Protein AF-A0A0R1M549-F1 (afdb_monomer)

pLDDT: mean 84.68, std 11.13, range [35.59, 97.19]

Sequence (194 aa):
MKLETIYPPLVEQMYAAMKNSGVTGIDKAHVYKKMVEEKIIDVNGTPTKKALDEGLVTNVTEISNMTLLEFKKIYPIFKKFPAKEFAKYDGRWYVSDKILDFLVDFDDRASFDERVEISAYFTQRNYENPQTIGELKGTIPAYRGIADSHFHETSDGVLVDIAAAKEQCKKVISGQLPGDIEAAKEILDKFKNY

Foldseek 3Di:
DDDDDDDAPVLVVVVVVCVVVVNDDDDSVNSRVVCCVVQCAPPVRHGHPVVCVVVVDPPLDDDFQDDPVVVCVSQVVCPPDDPVQWDDFRSDIAGHVVVVVVCVVCVVVDDPVNVNSVSSNVVVAVLVAAQDPRSCCRNAVLCVPPDPVQWDGDPRHIDGHPVSLLVSLVCCCVVVDPDDVVVSVVSNVVVVVD

Nearest PDB structures (foldseek):
  2a3v-assembly1_D  TM=1.425E-01  e=5.226E+00  Vibrio cholerae O1 biovar El Tor str. N16961

Radius of gyration: 19.38 Å; Cα contacts (8 Å, |Δi|>4): 198; chains: 1; bounding box: 49×34×49 Å

Structure (mmCIF, N/CA/C/O backbone):
data_AF-A0A0R1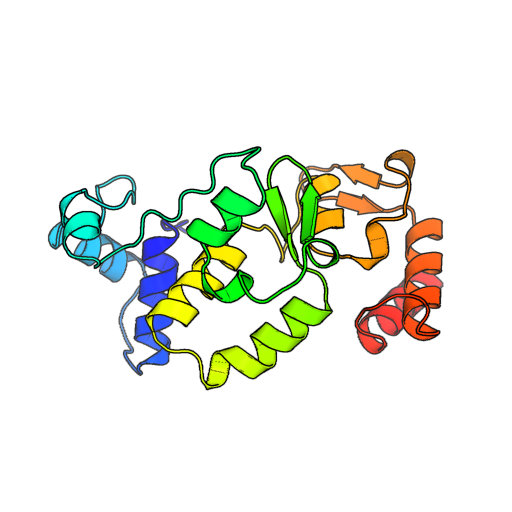M549-F1
#
_entry.id   AF-A0A0R1M549-F1
#
loop_
_atom_site.group_PDB
_atom_site.id
_atom_site.type_symbol
_atom_site.label_atom_id
_atom_site.label_alt_id
_atom_site.label_comp_id
_atom_site.label_asym_id
_atom_site.label_entity_id
_atom_site.label_seq_id
_atom_site.pdbx_PDB_ins_code
_atom_site.Cartn_x
_atom_site.Cartn_y
_atom_site.Cartn_z
_atom_site.occupancy
_atom_site.B_iso_or_equiv
_atom_site.auth_seq_id
_atom_site.auth_comp_id
_atom_site.auth_asym_id
_atom_site.auth_atom_id
_atom_site.pdbx_PDB_model_num
ATOM 1 N N . MET A 1 1 ? 20.425 -13.211 19.782 1.00 36.53 1 MET A N 1
ATOM 2 C CA . MET A 1 1 ? 19.259 -13.017 18.898 1.00 36.53 1 MET A CA 1
ATOM 3 C C . MET A 1 1 ? 18.118 -12.509 19.769 1.00 36.53 1 MET A C 1
ATOM 5 O O . MET A 1 1 ? 17.728 -13.227 20.681 1.00 36.53 1 MET A O 1
ATOM 9 N N . LYS A 1 2 ? 17.688 -11.249 19.622 1.00 35.59 2 LYS A N 1
ATOM 10 C CA . LYS A 1 2 ? 16.507 -10.745 20.343 1.00 35.59 2 LYS A CA 1
ATOM 11 C C . LYS A 1 2 ? 15.281 -11.239 19.578 1.00 35.59 2 LYS A C 1
ATOM 13 O O . LYS A 1 2 ? 15.164 -10.943 18.398 1.00 35.59 2 LYS A O 1
ATOM 18 N N . LEU A 1 3 ? 14.434 -12.028 20.232 1.00 40.97 3 LEU A N 1
ATOM 19 C CA . LEU A 1 3 ? 13.098 -12.334 19.731 1.00 40.97 3 LEU A CA 1
ATOM 20 C C . LEU A 1 3 ? 12.304 -11.030 19.760 1.00 40.97 3 LEU A C 1
ATOM 22 O O . LEU A 1 3 ? 12.059 -10.477 20.831 1.00 40.97 3 LEU A O 1
ATOM 26 N N . GLU A 1 4 ? 11.989 -10.507 18.585 1.00 53.44 4 GLU A N 1
ATOM 27 C CA . GLU A 1 4 ? 11.104 -9.362 18.450 1.00 53.44 4 GLU A CA 1
ATOM 28 C C . GLU A 1 4 ? 9.670 -9.881 18.592 1.00 53.44 4 GLU A C 1
ATOM 30 O O . GLU A 1 4 ? 9.211 -10.708 17.805 1.00 53.44 4 GLU A O 1
ATOM 35 N N . THR A 1 5 ? 8.990 -9.496 19.670 1.00 70.19 5 THR A N 1
ATOM 36 C CA . THR A 1 5 ? 7.599 -9.896 19.896 1.00 70.19 5 THR A CA 1
ATOM 37 C C . THR A 1 5 ? 6.717 -9.213 18.855 1.00 70.19 5 THR A C 1
ATOM 39 O O . THR A 1 5 ? 6.609 -7.988 18.858 1.00 70.19 5 THR A O 1
ATOM 42 N N . ILE A 1 6 ? 6.081 -10.000 17.986 1.00 75.38 6 ILE A N 1
ATOM 43 C CA . ILE A 1 6 ? 5.122 -9.504 16.994 1.00 75.38 6 ILE A CA 1
ATOM 44 C C . ILE A 1 6 ? 3.786 -9.263 17.700 1.00 75.38 6 ILE A C 1
ATOM 46 O O . ILE A 1 6 ? 3.200 -10.195 18.254 1.00 75.38 6 ILE A O 1
ATOM 50 N N . TYR A 1 7 ? 3.313 -8.016 17.696 1.00 77.25 7 TYR A N 1
ATOM 51 C CA . TYR A 1 7 ? 2.025 -7.646 18.279 1.00 77.25 7 TYR A CA 1
ATOM 52 C C . TYR A 1 7 ? 0.917 -7.593 17.217 1.00 77.25 7 TYR A C 1
ATOM 54 O O . TYR A 1 7 ? 1.200 -7.357 16.041 1.00 77.25 7 TYR A O 1
ATOM 62 N N . PRO A 1 8 ? -0.357 -7.781 17.611 1.00 74.62 8 PRO A N 1
ATOM 63 C CA . PRO A 1 8 ? -1.487 -7.615 16.703 1.00 74.62 8 PRO A CA 1
ATOM 64 C C . PRO A 1 8 ? -1.527 -6.212 16.069 1.00 74.62 8 PRO A C 1
ATOM 66 O O . PRO A 1 8 ? -1.212 -5.238 16.758 1.00 74.62 8 PRO A O 1
ATOM 69 N N . PRO A 1 9 ? -1.998 -6.059 14.815 1.00 74.75 9 PRO A N 1
ATOM 70 C CA . PRO A 1 9 ? -2.010 -4.769 14.117 1.00 74.75 9 PRO A CA 1
ATOM 71 C C . PRO A 1 9 ? -2.688 -3.633 14.893 1.00 74.75 9 PRO A C 1
ATOM 73 O O . PRO A 1 9 ? -2.202 -2.508 14.900 1.00 74.75 9 PRO A O 1
ATOM 76 N N . LEU A 1 10 ? -3.772 -3.927 15.614 1.00 72.75 10 LEU A N 1
ATOM 77 C CA . LEU A 1 10 ? -4.482 -2.933 16.425 1.00 72.75 10 LEU A CA 1
ATOM 78 C C . LEU A 1 10 ? -3.651 -2.417 17.607 1.00 72.75 10 LEU A C 1
ATOM 80 O O . LEU A 1 10 ? -3.787 -1.260 17.998 1.00 72.75 10 LEU A O 1
ATOM 84 N N . VAL A 1 11 ? -2.770 -3.255 18.159 1.00 83.00 11 VAL A N 1
ATOM 85 C CA . VAL A 1 11 ? -1.832 -2.853 19.216 1.00 83.00 11 VAL A CA 1
ATOM 86 C C . VAL A 1 11 ? -0.769 -1.929 18.644 1.00 83.00 11 VAL A C 1
ATOM 88 O O . VAL A 1 11 ? -0.461 -0.912 19.257 1.00 83.00 11 VAL A O 1
ATOM 91 N N . GLU A 1 12 ? -0.238 -2.256 17.465 1.00 80.00 12 GLU A N 1
ATOM 92 C CA . GLU A 1 12 ? 0.738 -1.417 16.764 1.00 80.00 12 GLU A CA 1
ATOM 93 C C . GLU A 1 12 ? 0.146 -0.043 16.420 1.00 80.00 12 GLU A C 1
ATOM 95 O O . GLU A 1 12 ? 0.758 0.989 16.702 1.00 80.00 12 GLU A O 1
ATOM 100 N N . GLN A 1 13 ? -1.086 -0.022 15.906 1.00 73.62 13 GLN A N 1
ATOM 101 C CA . GLN A 1 13 ? -1.818 1.206 15.589 1.00 73.62 13 GLN A CA 1
ATOM 102 C C . GLN A 1 13 ? -2.074 2.063 16.836 1.00 73.62 13 GLN A C 1
ATOM 104 O O . GLN A 1 13 ? -1.754 3.253 16.842 1.00 73.62 13 GLN A O 1
ATOM 109 N N . MET A 1 14 ? -2.598 1.467 17.912 1.00 80.19 14 MET A N 1
ATOM 110 C CA . MET A 1 14 ? -2.852 2.184 19.165 1.00 80.19 14 MET A CA 1
ATOM 111 C C . MET A 1 14 ? -1.549 2.714 19.776 1.00 80.19 14 MET A C 1
ATOM 113 O O . MET A 1 14 ? -1.479 3.866 20.202 1.00 80.19 14 MET A O 1
ATOM 117 N N . TYR A 1 15 ? -0.485 1.908 19.770 1.00 83.44 15 TYR A N 1
ATOM 118 C CA . TYR A 1 15 ? 0.823 2.313 20.275 1.00 83.44 15 TYR A CA 1
ATOM 119 C C . TYR A 1 15 ? 1.393 3.516 19.510 1.00 83.44 15 TYR A C 1
ATOM 121 O O . TYR A 1 15 ? 1.847 4.486 20.124 1.00 83.44 15 TYR A O 1
ATOM 129 N N . ALA A 1 16 ? 1.324 3.488 18.176 1.00 76.19 16 ALA A N 1
ATOM 130 C CA . ALA A 1 16 ? 1.741 4.604 17.334 1.00 76.19 16 ALA A CA 1
ATOM 131 C C . ALA A 1 16 ? 0.912 5.871 17.615 1.00 76.19 16 ALA A C 1
ATOM 133 O O . ALA A 1 16 ? 1.480 6.950 17.793 1.00 76.19 16 ALA A O 1
ATOM 134 N N . ALA A 1 17 ? -0.414 5.743 17.743 1.00 73.19 17 ALA A N 1
ATOM 135 C CA . ALA A 1 17 ? -1.307 6.860 18.053 1.00 73.19 17 ALA A CA 1
ATOM 136 C C . ALA A 1 17 ? -1.001 7.505 19.418 1.00 73.19 17 ALA A C 1
ATOM 138 O O . ALA A 1 17 ? -0.942 8.734 19.531 1.00 73.19 17 ALA A O 1
ATOM 139 N N . MET A 1 18 ? -0.743 6.692 20.449 1.00 81.38 18 MET A N 1
ATOM 140 C CA . MET A 1 18 ? -0.364 7.174 21.782 1.00 81.38 18 MET A CA 1
ATOM 141 C C . MET A 1 18 ? 0.962 7.940 21.743 1.00 81.38 18 MET A C 1
ATOM 143 O O . MET A 1 18 ? 1.054 9.043 22.287 1.00 81.38 18 MET A O 1
ATOM 147 N N . LYS A 1 19 ? 1.969 7.400 21.045 1.00 81.56 19 LYS A N 1
ATOM 148 C CA . LYS A 1 19 ? 3.273 8.055 20.885 1.00 81.56 19 LYS A CA 1
ATOM 149 C C . LYS A 1 19 ? 3.146 9.400 20.163 1.00 81.56 19 LYS A C 1
ATOM 151 O O . LYS A 1 19 ? 3.728 10.387 20.610 1.00 81.56 19 LYS A O 1
ATOM 156 N N . ASN A 1 20 ? 2.346 9.457 19.099 1.00 72.06 20 ASN A N 1
ATOM 157 C CA . ASN A 1 20 ? 2.095 10.688 18.342 1.00 72.06 20 ASN A CA 1
ATOM 158 C C . ASN A 1 20 ? 1.326 11.739 19.157 1.00 72.06 20 ASN A C 1
ATOM 160 O O . ASN A 1 20 ? 1.498 12.934 18.940 1.00 72.06 20 ASN A O 1
ATOM 164 N N . SER A 1 21 ? 0.536 11.303 20.141 1.00 71.25 21 SER A N 1
ATOM 165 C CA . SER A 1 21 ? -0.184 12.177 21.079 1.00 71.25 21 SER A CA 1
ATOM 166 C C . SER A 1 21 ? 0.684 12.656 22.255 1.00 71.25 21 SER A C 1
ATOM 168 O O . SER A 1 21 ? 0.175 13.279 23.185 1.00 71.25 21 SER A O 1
ATOM 170 N N . GLY A 1 22 ? 1.989 12.356 22.253 1.00 77.56 22 GLY A N 1
ATOM 171 C CA . GLY A 1 22 ? 2.929 12.766 23.301 1.00 77.56 22 GLY A CA 1
ATOM 172 C C . GLY A 1 22 ? 2.949 11.859 24.534 1.00 77.56 22 GLY A C 1
ATOM 173 O O . GLY A 1 22 ? 3.605 12.188 25.524 1.00 77.56 22 GLY A O 1
ATOM 174 N N . VAL A 1 23 ? 2.273 10.706 24.495 1.00 81.31 23 VAL A N 1
ATOM 175 C CA . VAL A 1 23 ? 2.345 9.718 25.575 1.00 81.31 23 VAL A CA 1
ATOM 176 C C . VAL A 1 23 ? 3.684 8.988 25.491 1.00 81.31 23 VAL A C 1
ATOM 178 O O . VAL A 1 23 ? 4.034 8.400 24.468 1.00 81.31 23 VAL A O 1
ATOM 181 N N . THR A 1 24 ? 4.448 9.020 26.581 1.00 84.38 24 THR A N 1
ATOM 182 C CA . THR A 1 24 ? 5.778 8.402 26.676 1.00 84.38 24 THR A CA 1
ATOM 183 C C . THR A 1 24 ? 5.835 7.403 27.831 1.00 84.38 24 THR A C 1
ATOM 185 O O . THR A 1 24 ? 4.987 7.416 28.720 1.00 84.38 24 THR A O 1
ATOM 188 N N . GLY A 1 25 ? 6.820 6.499 27.811 1.00 85.12 25 GLY A N 1
ATOM 189 C CA . GLY A 1 25 ? 7.035 5.525 28.892 1.00 85.12 25 GLY A CA 1
ATOM 190 C C . GLY A 1 25 ? 6.097 4.312 28.888 1.00 85.12 25 GLY A C 1
ATOM 191 O O . GLY A 1 25 ? 6.132 3.525 29.828 1.00 85.12 25 GLY A O 1
ATOM 192 N N . ILE A 1 26 ? 5.286 4.139 27.842 1.00 87.19 26 ILE A N 1
ATOM 193 C CA . ILE A 1 26 ? 4.443 2.956 27.630 1.00 87.19 26 ILE A CA 1
ATOM 194 C C . ILE A 1 26 ? 5.119 2.055 26.590 1.00 87.19 26 ILE A C 1
ATOM 196 O O . ILE A 1 26 ? 5.746 2.556 25.653 1.00 87.19 26 ILE A O 1
ATOM 200 N N . ASP A 1 27 ? 5.008 0.736 26.748 1.00 90.88 27 ASP A N 1
ATOM 201 C CA . ASP A 1 27 ? 5.457 -0.255 25.768 1.00 90.88 27 ASP A CA 1
ATOM 202 C C . ASP A 1 27 ? 4.273 -0.985 25.105 1.00 90.88 27 ASP A C 1
ATOM 204 O O . ASP A 1 27 ? 3.124 -0.916 25.549 1.00 90.88 27 ASP A O 1
ATOM 208 N N . LYS A 1 28 ? 4.548 -1.692 24.004 1.00 87.31 28 LYS A N 1
ATOM 209 C CA . LYS A 1 28 ? 3.524 -2.429 23.245 1.00 87.31 28 LYS A CA 1
ATOM 210 C C . LYS A 1 28 ? 2.861 -3.543 24.069 1.00 87.31 28 LYS A C 1
ATOM 212 O O . LYS A 1 28 ? 1.681 -3.824 23.872 1.00 87.31 28 LYS A O 1
ATOM 217 N N . ALA A 1 29 ? 3.585 -4.139 25.022 1.00 90.50 29 ALA A N 1
ATOM 218 C CA . ALA A 1 29 ? 3.048 -5.163 25.921 1.00 90.50 29 ALA A CA 1
ATOM 219 C C . ALA A 1 29 ? 1.946 -4.592 26.820 1.00 90.50 29 ALA A C 1
ATOM 221 O O . ALA A 1 29 ? 0.896 -5.213 27.005 1.00 90.50 29 ALA A O 1
ATOM 222 N N . HIS A 1 30 ? 2.172 -3.390 27.347 1.00 91.06 30 HIS A N 1
ATOM 223 C CA . HIS A 1 30 ? 1.207 -2.660 28.149 1.00 91.06 30 HIS A CA 1
ATOM 224 C C . HIS A 1 30 ? -0.030 -2.289 27.330 1.00 91.06 30 HIS A C 1
ATOM 226 O O . HIS A 1 30 ? -1.148 -2.511 27.795 1.00 91.06 30 HIS A O 1
ATOM 232 N N . VAL A 1 31 ? 0.155 -1.801 26.097 1.00 90.38 31 VAL A N 1
ATOM 233 C CA . VAL A 1 31 ? -0.962 -1.493 25.187 1.00 90.38 31 VAL A CA 1
ATOM 234 C C . VAL A 1 31 ? -1.793 -2.744 24.901 1.00 90.38 31 VAL A C 1
ATOM 236 O O . VAL A 1 31 ? -3.005 -2.721 25.101 1.00 90.38 31 VAL A O 1
ATOM 239 N N . TYR A 1 32 ? -1.159 -3.863 24.533 1.00 89.69 32 TYR A N 1
ATOM 240 C CA . TYR A 1 32 ? -1.853 -5.135 24.310 1.00 89.69 32 TYR A CA 1
ATOM 241 C C . TYR A 1 32 ? -2.671 -5.565 25.530 1.00 89.69 32 TYR A C 1
ATOM 243 O O . TYR A 1 32 ? -3.872 -5.815 25.419 1.00 89.69 32 TYR A O 1
ATOM 251 N N . LYS A 1 33 ? -2.040 -5.598 26.711 1.00 92.06 33 LYS A N 1
ATOM 252 C CA . LYS A 1 33 ? -2.703 -5.997 27.957 1.00 92.06 33 LYS A CA 1
ATOM 253 C C . LYS A 1 33 ? -3.923 -5.122 28.234 1.00 92.06 33 LYS A C 1
ATOM 255 O O . LYS A 1 33 ? -4.991 -5.646 28.539 1.00 92.06 33 LYS A O 1
ATOM 260 N N . LYS A 1 34 ? -3.781 -3.807 28.072 1.00 91.31 34 LYS A N 1
ATOM 261 C CA . LYS A 1 34 ? -4.855 -2.847 28.312 1.00 91.31 34 LYS A CA 1
ATOM 262 C C . LYS A 1 34 ? -6.018 -3.028 27.336 1.00 91.31 34 LYS A C 1
ATOM 264 O O . LYS A 1 34 ? -7.170 -3.039 27.758 1.00 91.31 34 LYS A O 1
ATOM 269 N N . MET A 1 35 ? -5.726 -3.251 26.055 1.00 90.44 35 MET A N 1
ATOM 270 C CA . MET A 1 35 ? -6.750 -3.501 25.037 1.00 90.44 35 MET A CA 1
ATOM 271 C C . MET A 1 35 ? -7.508 -4.815 25.280 1.00 90.44 35 MET A C 1
ATOM 273 O O . MET A 1 35 ? -8.713 -4.867 25.035 1.00 90.44 35 MET A O 1
ATOM 277 N N . VAL A 1 36 ? -6.845 -5.856 25.798 1.00 90.94 36 VAL A N 1
ATOM 278 C CA . VAL A 1 36 ? -7.510 -7.102 26.222 1.00 90.94 36 VAL A CA 1
ATOM 279 C C . VAL A 1 36 ? -8.378 -6.867 27.464 1.00 90.94 36 VAL A C 1
ATOM 281 O O . VAL A 1 36 ? -9.538 -7.279 27.496 1.00 90.94 36 VAL A O 1
ATOM 284 N N . GLU A 1 37 ? -7.852 -6.171 28.478 1.00 93.12 37 GLU A N 1
ATOM 285 C CA . GLU A 1 37 ? -8.576 -5.845 29.718 1.00 93.12 37 GLU A CA 1
ATOM 286 C C . GLU A 1 37 ? -9.847 -5.028 29.458 1.00 93.12 37 GLU A C 1
ATOM 288 O O . GLU A 1 37 ? -10.899 -5.294 30.042 1.00 93.12 37 GLU A O 1
ATOM 293 N N . GLU A 1 38 ? -9.772 -4.057 28.549 1.00 89.12 38 GLU A N 1
ATOM 294 C CA . GLU A 1 38 ? -10.900 -3.198 28.180 1.00 89.12 38 GLU A CA 1
ATOM 295 C C . GLU A 1 38 ? -11.864 -3.857 27.185 1.00 89.12 38 GLU A C 1
ATOM 297 O O . GLU A 1 38 ? -12.903 -3.281 26.843 1.00 89.12 38 GLU A O 1
ATOM 302 N N . LYS A 1 39 ? -11.573 -5.101 26.779 1.00 88.31 39 LYS A N 1
ATOM 303 C CA . LYS A 1 39 ? -12.320 -5.859 25.771 1.00 88.31 39 LYS A CA 1
ATOM 304 C C . LYS A 1 39 ? -12.376 -5.120 24.435 1.00 88.31 39 LYS A C 1
ATOM 306 O O . LYS A 1 39 ? -13.380 -5.204 23.735 1.00 88.31 39 LYS A O 1
ATOM 311 N N . ILE A 1 40 ? -11.320 -4.398 24.078 1.00 82.31 40 ILE A N 1
ATOM 312 C CA . ILE A 1 40 ? -11.153 -3.810 22.745 1.00 82.31 40 ILE A CA 1
ATOM 313 C C . ILE A 1 40 ? -10.766 -4.922 21.762 1.00 82.31 40 ILE A C 1
ATOM 315 O O . ILE A 1 40 ? -11.366 -5.054 20.697 1.00 82.31 40 ILE A O 1
ATOM 319 N N . ILE A 1 41 ? -9.835 -5.785 22.176 1.00 84.06 41 ILE A N 1
ATOM 320 C CA . ILE A 1 41 ? -9.429 -7.002 21.462 1.00 84.06 41 ILE A CA 1
ATOM 321 C C . ILE A 1 41 ? -9.575 -8.236 22.361 1.00 84.06 41 ILE A C 1
ATOM 323 O O . ILE A 1 41 ? -9.645 -8.121 23.585 1.00 84.06 41 ILE A O 1
ATOM 327 N N . ASP A 1 42 ? -9.640 -9.420 21.761 1.00 84.50 42 ASP A N 1
ATOM 328 C CA . ASP A 1 42 ? -9.524 -10.698 22.459 1.00 84.50 42 ASP A CA 1
ATOM 329 C C . ASP A 1 42 ? -8.052 -11.096 22.683 1.00 84.50 42 ASP A C 1
ATOM 331 O O . ASP A 1 42 ? -7.120 -10.404 22.269 1.00 84.50 42 ASP A O 1
ATOM 335 N N . VAL A 1 43 ? -7.830 -12.244 23.333 1.00 83.69 43 VAL A N 1
ATOM 336 C CA . VAL A 1 43 ? -6.482 -12.785 23.607 1.00 83.69 43 VAL A CA 1
ATOM 337 C C . VAL A 1 43 ? -5.694 -13.170 22.349 1.00 83.69 43 VAL A C 1
ATOM 339 O O . VAL A 1 43 ? -4.507 -13.465 22.444 1.00 83.69 43 VAL A O 1
ATOM 342 N N . ASN A 1 44 ? -6.340 -13.197 21.182 1.00 76.75 44 ASN A N 1
ATOM 343 C CA . ASN A 1 44 ? -5.698 -13.442 19.894 1.00 76.75 44 ASN A CA 1
ATOM 344 C C . ASN A 1 44 ? -5.407 -12.127 19.149 1.00 76.75 44 ASN A C 1
ATOM 346 O O . ASN A 1 44 ? -4.860 -12.154 18.050 1.00 76.75 44 ASN A O 1
ATOM 350 N N . GLY A 1 45 ? -5.777 -10.975 19.720 1.00 67.50 45 GLY A N 1
ATOM 351 C CA . GLY A 1 45 ? -5.619 -9.667 19.091 1.00 67.50 45 GLY A CA 1
ATOM 352 C C . GLY A 1 45 ? -6.729 -9.283 18.114 1.00 67.50 45 GLY A C 1
ATOM 353 O O . GLY A 1 45 ? -6.578 -8.303 17.386 1.00 67.50 45 GLY A O 1
ATOM 354 N N . THR A 1 46 ? -7.834 -10.029 18.093 1.00 77.56 46 THR A N 1
ATOM 355 C CA . THR A 1 46 ? -8.988 -9.771 17.222 1.00 77.56 46 THR A CA 1
ATOM 356 C C . THR A 1 46 ? -9.926 -8.767 17.892 1.00 77.56 46 THR A C 1
ATOM 358 O O . THR A 1 46 ? -10.192 -8.929 19.084 1.00 77.56 46 THR A O 1
ATOM 361 N N . PRO A 1 47 ? -10.470 -7.754 17.187 1.00 78.62 47 PRO A N 1
ATOM 362 C CA . PRO A 1 47 ? -11.451 -6.848 17.776 1.00 78.62 47 PRO A CA 1
ATOM 363 C C . PRO A 1 47 ? -12.640 -7.600 18.376 1.00 78.62 47 PRO A C 1
ATOM 365 O O . PRO A 1 47 ? -13.186 -8.518 17.759 1.00 78.62 47 PRO A O 1
ATOM 368 N N . THR A 1 48 ? -13.081 -7.200 19.568 1.00 82.56 48 THR A N 1
ATOM 369 C CA . THR A 1 48 ? -14.296 -7.786 20.142 1.00 82.56 48 THR A CA 1
ATOM 370 C C . THR A 1 48 ? -15.539 -7.183 19.501 1.00 82.56 48 THR A C 1
ATOM 372 O O . THR A 1 48 ? -15.541 -6.034 19.063 1.00 82.56 48 THR A O 1
ATOM 375 N N . LYS A 1 49 ? -16.654 -7.918 19.537 1.00 76.00 49 LYS A N 1
ATOM 376 C CA . LYS A 1 49 ? -17.952 -7.398 19.090 1.00 76.00 49 LYS A CA 1
ATOM 377 C C . LYS A 1 49 ? -18.331 -6.081 19.781 1.00 76.00 49 LYS A C 1
ATOM 379 O O . LYS A 1 49 ? -18.828 -5.182 19.124 1.00 76.00 49 LYS A O 1
ATOM 384 N N . LYS A 1 50 ? -18.042 -5.950 21.079 1.00 81.19 50 LYS A N 1
ATOM 385 C CA . LYS A 1 50 ? -18.277 -4.712 21.833 1.00 81.19 50 LYS A CA 1
ATOM 386 C C . LYS A 1 50 ? -17.502 -3.542 21.218 1.00 81.19 50 LYS A C 1
ATOM 388 O O . LYS A 1 50 ? -18.073 -2.485 21.003 1.00 81.19 50 LYS A O 1
ATOM 393 N N . ALA A 1 51 ? -16.223 -3.752 20.910 1.00 77.62 51 ALA A N 1
ATOM 394 C CA . ALA A 1 51 ? -15.371 -2.728 20.315 1.00 77.62 51 ALA A CA 1
ATOM 395 C C . ALA A 1 51 ? -15.852 -2.300 18.921 1.00 77.62 51 ALA A C 1
ATOM 397 O O . ALA A 1 51 ? -15.742 -1.129 18.573 1.00 77.62 51 ALA A O 1
ATOM 398 N N . LEU A 1 52 ? -16.415 -3.238 18.155 1.00 71.75 52 LEU A N 1
ATOM 399 C CA . LEU A 1 52 ? -17.039 -2.959 16.861 1.00 71.75 52 LEU A CA 1
ATOM 400 C C . LEU A 1 52 ? -18.354 -2.181 17.014 1.00 71.75 52 LEU A C 1
ATOM 402 O O . LEU A 1 52 ? -18.555 -1.181 16.332 1.00 71.75 52 LEU A O 1
ATOM 406 N N . ASP A 1 53 ? -19.227 -2.621 17.923 1.00 73.56 53 ASP A N 1
ATOM 407 C CA . ASP A 1 53 ? -20.543 -2.016 18.166 1.00 73.56 53 ASP A CA 1
ATOM 408 C C . ASP A 1 53 ? -20.418 -0.591 18.746 1.00 73.56 53 ASP A C 1
ATOM 410 O O . ASP A 1 53 ? -21.234 0.279 18.447 1.00 73.56 53 ASP A O 1
ATOM 414 N N . GLU A 1 54 ? -19.381 -0.337 19.549 1.00 73.12 54 GLU A N 1
ATOM 415 C CA . GLU A 1 54 ? -19.067 0.973 20.139 1.00 73.12 54 GLU A CA 1
ATOM 416 C C . GLU A 1 54 ? -18.188 1.854 19.228 1.00 73.12 54 GLU A C 1
ATOM 418 O O . GLU A 1 54 ? -17.865 2.981 19.599 1.00 73.12 54 GLU A O 1
ATOM 423 N N . GLY A 1 55 ? -17.784 1.360 18.049 1.00 62.97 55 GLY A N 1
ATOM 424 C CA . GLY A 1 55 ? -16.927 2.093 17.108 1.00 62.97 55 GLY A CA 1
ATOM 425 C C . GLY A 1 55 ? -15.491 2.327 17.596 1.00 62.97 55 GLY A C 1
ATOM 426 O O . GLY A 1 55 ? -14.771 3.135 17.018 1.00 62.97 55 GLY A O 1
ATOM 427 N N . LEU A 1 56 ? -15.060 1.622 18.648 1.00 62.50 56 LEU A N 1
ATOM 428 C CA . LEU A 1 56 ? -13.698 1.679 19.194 1.00 62.50 56 LEU A CA 1
ATOM 429 C C . LEU A 1 56 ? -12.672 1.045 18.249 1.00 62.50 56 LEU A C 1
ATOM 431 O O . LEU A 1 56 ? -11.492 1.389 18.286 1.00 62.50 56 LEU A O 1
ATOM 435 N N . VAL A 1 57 ? -13.121 0.091 17.431 1.00 62.28 57 VAL A N 1
ATOM 436 C CA . VAL A 1 57 ? -12.340 -0.555 16.376 1.00 62.28 57 VAL A CA 1
ATOM 437 C C . VAL A 1 57 ? -13.244 -0.761 15.168 1.00 62.28 57 VAL A C 1
ATOM 439 O O . VAL A 1 57 ? -14.393 -1.170 15.310 1.00 62.28 57 VAL A O 1
ATOM 442 N N . THR A 1 58 ? -12.737 -0.524 13.964 1.00 57.97 58 THR A N 1
ATOM 443 C CA . THR A 1 58 ? -13.454 -0.830 12.726 1.00 57.97 58 THR A CA 1
ATOM 444 C C . THR A 1 58 ? -13.007 -2.194 12.197 1.00 57.97 58 THR A C 1
ATOM 446 O O . THR A 1 58 ? -11.819 -2.445 11.997 1.00 57.97 58 THR A O 1
ATOM 449 N N . ASN A 1 59 ? -13.957 -3.108 11.954 1.00 54.00 59 ASN A N 1
ATOM 450 C CA . ASN A 1 59 ? -13.673 -4.379 11.280 1.00 54.00 59 ASN A CA 1
ATOM 451 C C . ASN A 1 59 ? -13.563 -4.116 9.776 1.00 54.00 59 ASN A C 1
ATOM 453 O O . ASN A 1 59 ? -14.441 -4.465 8.989 1.00 54.00 59 ASN A O 1
ATOM 457 N N . VAL A 1 60 ? -12.512 -3.419 9.362 1.00 54.94 60 VAL A N 1
ATOM 458 C CA . VAL A 1 60 ? -12.226 -3.200 7.946 1.00 54.94 60 VAL A CA 1
ATOM 459 C C . VAL A 1 60 ? -11.594 -4.485 7.411 1.00 54.94 60 VAL A C 1
ATOM 461 O O . VAL A 1 60 ? -10.421 -4.502 7.078 1.00 54.94 60 VAL A O 1
ATOM 464 N N . THR A 1 61 ? -12.311 -5.610 7.410 1.00 58.44 61 THR A N 1
ATOM 465 C CA . THR A 1 61 ? -11.779 -6.845 6.823 1.00 58.44 61 THR A CA 1
ATOM 466 C C . THR A 1 61 ? -12.071 -6.816 5.335 1.00 58.44 61 THR A C 1
ATOM 468 O O . THR A 1 61 ? -13.209 -7.038 4.912 1.00 58.44 61 THR A O 1
ATOM 471 N N . GLU A 1 62 ? -11.056 -6.527 4.523 1.00 70.31 62 GLU A N 1
ATOM 472 C CA . GLU A 1 62 ? -11.206 -6.714 3.092 1.00 70.31 62 GLU A CA 1
ATOM 473 C C . GLU A 1 62 ? -11.446 -8.196 2.778 1.00 70.31 62 GLU A C 1
ATOM 475 O O . GLU A 1 62 ? -10.633 -9.064 3.090 1.00 70.31 62 GLU A O 1
ATOM 480 N N . ILE A 1 63 ? -12.573 -8.498 2.137 1.00 72.25 63 ILE A N 1
ATOM 481 C CA . ILE A 1 63 ? -12.821 -9.820 1.565 1.00 72.25 63 ILE A CA 1
ATOM 482 C C . ILE A 1 63 ? -12.072 -9.903 0.234 1.00 72.25 63 ILE A C 1
ATOM 484 O O . ILE A 1 63 ? -12.274 -9.069 -0.657 1.00 72.25 63 ILE A O 1
ATOM 488 N N . SER A 1 64 ? -11.226 -10.926 0.082 1.00 76.50 64 SER A N 1
ATOM 489 C CA . SER A 1 64 ? -10.545 -11.182 -1.188 1.00 76.50 64 SER A CA 1
ATOM 490 C C . SER A 1 64 ? -11.560 -11.284 -2.325 1.00 76.50 64 SER A C 1
ATOM 492 O O . SER A 1 64 ? -12.645 -11.846 -2.186 1.00 76.50 64 SER A O 1
ATOM 494 N N . ASN A 1 65 ? -11.193 -10.727 -3.470 1.00 85.81 65 ASN A N 1
ATOM 495 C CA . ASN A 1 65 ? -11.997 -10.688 -4.676 1.00 85.81 65 ASN A CA 1
ATOM 496 C C . ASN A 1 65 ? -13.271 -9.828 -4.634 1.00 85.81 65 ASN A C 1
ATOM 498 O O . ASN A 1 65 ? -14.031 -9.882 -5.602 1.00 85.81 65 ASN A O 1
ATOM 502 N N . MET A 1 66 ? -13.437 -8.925 -3.666 1.00 89.56 66 MET A N 1
ATOM 503 C CA . MET A 1 66 ? -14.546 -7.962 -3.673 1.00 89.56 66 MET A CA 1
ATOM 504 C C . MET A 1 66 ? -14.615 -7.092 -4.944 1.00 89.56 66 MET A C 1
ATOM 506 O O . MET A 1 66 ? -13.616 -6.832 -5.633 1.00 89.56 66 MET A O 1
ATOM 510 N N . THR A 1 67 ? -15.805 -6.593 -5.249 1.00 94.81 67 THR A N 1
ATOM 511 C CA . THR A 1 67 ? -16.049 -5.600 -6.299 1.00 94.81 67 THR A CA 1
ATOM 512 C C . THR A 1 67 ? -15.500 -4.225 -5.908 1.00 94.81 67 THR A C 1
ATOM 514 O O . THR A 1 67 ? -15.329 -3.915 -4.729 1.00 94.81 67 THR A O 1
ATOM 517 N N . LEU A 1 68 ? -15.267 -3.349 -6.893 1.00 95.44 68 LEU A N 1
ATOM 518 C CA . LEU A 1 68 ? -14.844 -1.969 -6.614 1.00 95.44 68 LEU A CA 1
ATOM 519 C C . LEU A 1 68 ? -15.905 -1.193 -5.810 1.00 95.44 68 LEU A C 1
ATOM 521 O O . LEU A 1 68 ? -15.575 -0.290 -5.043 1.00 95.44 68 LEU A O 1
ATOM 525 N N . LEU A 1 69 ? -17.188 -1.539 -5.976 1.00 94.38 69 LEU A N 1
ATOM 526 C CA . LEU A 1 69 ? -18.277 -0.936 -5.211 1.00 94.38 69 LEU A CA 1
ATOM 527 C C . LEU A 1 69 ? -18.196 -1.316 -3.728 1.00 94.38 69 LEU A C 1
ATOM 529 O O . LEU A 1 69 ? -18.362 -0.449 -2.877 1.00 94.38 69 LEU A O 1
ATOM 533 N N . GLU A 1 70 ? -17.943 -2.587 -3.420 1.00 90.19 70 GLU A N 1
ATOM 534 C CA . GLU A 1 70 ? -17.744 -3.063 -2.044 1.00 90.19 70 GLU A CA 1
ATOM 535 C C . GLU A 1 70 ? -16.499 -2.439 -1.419 1.00 90.19 70 GLU A C 1
ATOM 537 O O . GLU A 1 70 ? -16.580 -1.902 -0.318 1.00 90.19 70 GLU A O 1
ATOM 542 N N . PHE A 1 71 ? -15.397 -2.375 -2.167 1.00 92.88 71 PHE A N 1
ATOM 543 C CA . PHE A 1 71 ? -14.181 -1.688 -1.737 1.00 92.88 71 PHE A CA 1
ATOM 544 C C . PHE A 1 71 ? -14.444 -0.230 -1.335 1.00 92.88 71 PHE A C 1
ATOM 546 O O . PHE A 1 71 ? -14.071 0.209 -0.252 1.00 92.88 71 PHE A O 1
ATOM 553 N N . LYS A 1 72 ? -15.182 0.521 -2.157 1.00 93.50 72 LYS A N 1
ATOM 554 C CA . LYS A 1 72 ? -15.542 1.920 -1.866 1.00 93.50 72 LYS A CA 1
ATOM 555 C C . LYS A 1 72 ? -16.589 2.090 -0.761 1.00 93.50 72 LYS A C 1
ATOM 557 O O . LYS A 1 72 ? -16.800 3.213 -0.301 1.00 93.50 72 LYS A O 1
ATOM 562 N N . LYS A 1 73 ? -17.294 1.027 -0.363 1.00 89.06 73 LYS A N 1
ATOM 563 C CA . LYS A 1 73 ? -18.145 1.043 0.840 1.00 89.06 73 LYS A CA 1
ATOM 564 C C . LYS A 1 73 ? -17.303 0.918 2.103 1.00 89.06 73 LYS A C 1
ATOM 566 O O . LYS A 1 73 ? -17.650 1.553 3.089 1.00 89.06 73 LYS A O 1
ATOM 571 N N . ILE A 1 74 ? -16.232 0.130 2.037 1.00 85.38 74 ILE A N 1
ATOM 572 C CA . ILE A 1 74 ? -15.268 -0.064 3.122 1.00 85.38 74 ILE A CA 1
ATOM 573 C C . ILE A 1 74 ? -14.398 1.189 3.305 1.00 85.38 74 ILE A C 1
ATOM 575 O O . ILE A 1 74 ? -14.172 1.604 4.433 1.00 85.38 74 ILE A O 1
ATOM 579 N N . TYR A 1 75 ? -13.996 1.827 2.201 1.00 90.44 75 TYR A N 1
ATOM 580 C CA . TYR A 1 75 ? -13.186 3.051 2.198 1.00 90.44 75 TYR A CA 1
ATOM 581 C C . TYR A 1 75 ? -13.898 4.212 1.478 1.00 90.44 75 TYR A C 1
ATOM 583 O O . TYR A 1 75 ? -13.600 4.513 0.308 1.00 90.44 75 TYR A O 1
ATOM 591 N N . PRO A 1 76 ? -14.891 4.852 2.123 1.00 91.50 76 PRO A N 1
ATOM 592 C CA . PRO A 1 76 ? -15.575 6.036 1.616 1.00 91.50 76 PRO A CA 1
ATOM 593 C C . PRO A 1 76 ? -14.675 7.126 1.021 1.00 91.50 76 PRO A C 1
ATOM 595 O O . PRO A 1 76 ? -15.078 7.727 0.016 1.00 91.50 76 PRO A O 1
ATOM 598 N N . ILE A 1 77 ? -13.464 7.339 1.550 1.00 92.56 77 ILE A N 1
ATOM 599 C CA . ILE A 1 77 ? -12.493 8.317 1.026 1.00 92.56 77 ILE A CA 1
ATOM 600 C C . ILE A 1 77 ? -12.206 8.132 -0.475 1.00 92.56 77 ILE A C 1
ATOM 602 O O . ILE A 1 77 ? -11.964 9.103 -1.206 1.00 92.56 77 ILE A O 1
ATOM 606 N N . PHE A 1 78 ? -12.319 6.899 -0.979 1.00 95.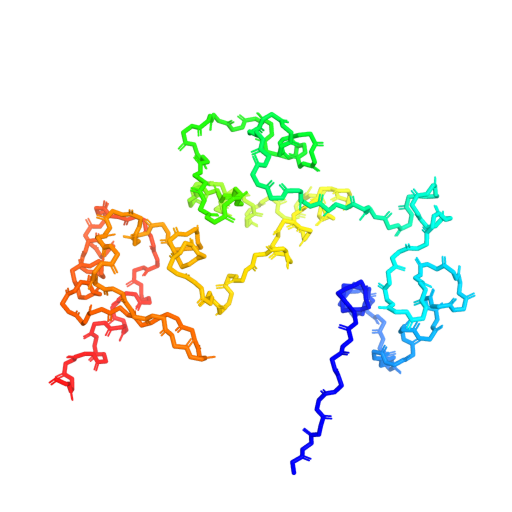50 78 PHE A N 1
ATOM 607 C CA . PHE A 1 78 ? -12.050 6.565 -2.374 1.00 95.50 78 PHE A CA 1
ATOM 608 C C . PHE A 1 78 ? -13.247 6.742 -3.322 1.00 95.50 78 PHE A C 1
ATOM 610 O O . PHE A 1 78 ? -13.089 6.625 -4.544 1.00 95.50 78 PHE A O 1
ATOM 617 N N . LYS A 1 79 ? -14.454 7.053 -2.820 1.00 95.81 79 LYS A N 1
ATOM 618 C CA . LYS A 1 79 ? -15.678 7.154 -3.647 1.00 95.81 79 LYS A CA 1
ATOM 619 C C . LYS A 1 79 ? -15.541 8.139 -4.804 1.00 95.81 79 LYS A C 1
ATOM 621 O O . LYS A 1 79 ? -15.978 7.824 -5.912 1.00 95.81 79 LYS A O 1
ATOM 626 N N . LYS A 1 80 ? -14.884 9.276 -4.556 1.00 94.19 80 LYS A N 1
ATOM 627 C CA . LYS A 1 80 ? -14.709 10.386 -5.507 1.00 94.19 80 LYS A CA 1
ATOM 628 C C . LYS A 1 80 ? -13.808 10.080 -6.707 1.00 94.19 80 LYS A C 1
ATOM 630 O O . LYS A 1 80 ? -13.858 10.811 -7.691 1.00 94.19 80 LYS A O 1
ATOM 635 N N . PHE A 1 81 ? -12.988 9.031 -6.651 1.00 97.00 81 PHE A N 1
ATOM 636 C CA . PHE A 1 81 ? -12.052 8.727 -7.735 1.00 97.00 81 PHE A CA 1
ATOM 637 C C . PHE A 1 81 ? -12.684 7.827 -8.804 1.00 97.00 81 PHE A C 1
ATOM 639 O O . PHE A 1 81 ? -13.451 6.920 -8.471 1.00 97.00 81 PHE A O 1
ATOM 646 N N . PRO A 1 82 ? -12.377 8.026 -10.096 1.00 97.19 82 PRO A N 1
ATOM 647 C CA . PRO A 1 82 ? -12.919 7.189 -11.161 1.00 97.19 82 PRO A CA 1
ATOM 648 C C . PRO A 1 82 ? -12.301 5.784 -11.155 1.00 97.19 82 PRO A C 1
ATOM 650 O O . PRO A 1 82 ? -11.189 5.586 -10.679 1.00 97.19 82 PRO A O 1
ATOM 653 N N . ALA A 1 83 ? -13.008 4.802 -11.725 1.00 97.06 83 ALA A N 1
ATOM 654 C CA . ALA A 1 83 ? -12.596 3.391 -11.711 1.00 97.06 83 ALA A CA 1
ATOM 655 C C . ALA A 1 83 ? -11.200 3.132 -12.310 1.00 97.06 83 ALA A C 1
ATOM 657 O O . ALA A 1 83 ? -10.519 2.215 -11.873 1.00 97.06 83 ALA A O 1
ATOM 658 N N . LYS A 1 84 ? -10.756 3.969 -13.257 1.00 94.75 84 LYS A N 1
ATOM 659 C CA . LYS A 1 84 ? -9.420 3.890 -13.873 1.00 94.75 84 LYS A CA 1
ATOM 660 C C . LYS A 1 84 ? -8.256 4.074 -12.890 1.00 94.75 84 LYS A C 1
ATOM 662 O O . LYS A 1 84 ? -7.145 3.682 -13.210 1.00 94.75 84 LYS A O 1
ATOM 667 N N . GLU A 1 85 ? -8.507 4.679 -11.728 1.00 95.69 85 GLU A N 1
ATOM 668 C CA . GLU A 1 85 ? -7.488 4.898 -10.693 1.00 95.69 85 GLU A CA 1
ATOM 669 C C . GLU A 1 85 ? -7.325 3.677 -9.770 1.00 95.69 85 GLU A C 1
ATOM 671 O O . GLU A 1 85 ? -6.587 3.738 -8.790 1.00 95.69 85 GLU A O 1
ATOM 676 N N . PHE A 1 86 ? -8.030 2.577 -10.052 1.00 95.62 86 PHE A N 1
ATOM 677 C CA . PHE A 1 86 ? -8.009 1.354 -9.260 1.00 95.62 86 PHE A CA 1
ATOM 678 C C . PHE A 1 86 ? -7.583 0.174 -10.127 1.00 95.62 86 PHE A C 1
ATOM 680 O O . PHE A 1 86 ? -8.079 -0.013 -11.237 1.00 95.62 86 PHE A O 1
ATOM 687 N N . ALA A 1 87 ? -6.698 -0.655 -9.590 1.00 94.38 87 ALA A N 1
ATOM 688 C CA . ALA A 1 87 ? -6.275 -1.906 -10.201 1.00 94.38 87 ALA A CA 1
ATOM 689 C C . ALA A 1 87 ? -6.406 -3.038 -9.183 1.00 94.38 87 ALA A C 1
ATOM 691 O O . ALA A 1 87 ? -6.257 -2.814 -7.982 1.00 94.38 87 ALA A O 1
ATOM 6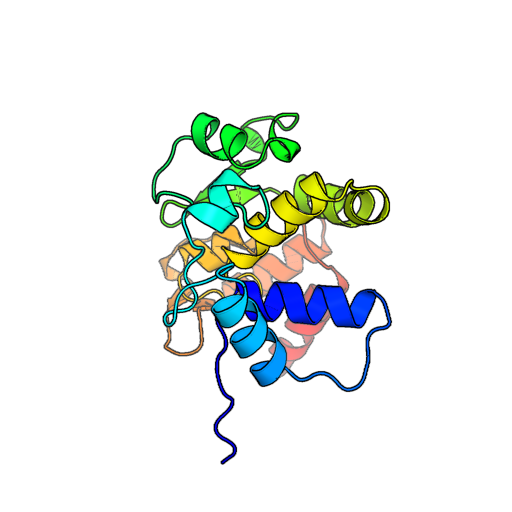92 N N . LYS A 1 88 ? -6.708 -4.249 -9.653 1.00 94.12 88 LYS A N 1
ATOM 693 C CA . LYS A 1 88 ? -6.888 -5.413 -8.785 1.00 94.12 88 LYS A CA 1
ATOM 694 C C . LYS A 1 88 ? -5.776 -6.420 -9.028 1.00 94.12 88 LYS A C 1
ATOM 696 O O . LYS A 1 88 ? -5.600 -6.856 -10.161 1.00 94.12 88 LYS A O 1
ATOM 701 N N . TYR A 1 89 ? -5.082 -6.793 -7.961 1.00 92.62 89 TYR A N 1
ATOM 702 C CA . TYR A 1 89 ? -4.020 -7.796 -7.962 1.00 92.62 89 TYR A CA 1
ATOM 703 C C . TYR A 1 89 ? -4.205 -8.704 -6.750 1.00 92.62 89 TYR A C 1
ATOM 705 O O . TYR A 1 89 ? -4.572 -8.224 -5.680 1.00 92.62 89 TYR A O 1
ATOM 713 N N . ASP A 1 90 ? -4.055 -10.014 -6.938 1.00 89.25 90 ASP A N 1
ATOM 714 C CA . ASP A 1 90 ? -4.243 -11.040 -5.898 1.00 89.25 90 ASP A CA 1
ATOM 715 C C . ASP A 1 90 ? -5.545 -10.887 -5.098 1.00 89.25 90 ASP A C 1
ATOM 717 O O . ASP A 1 90 ? -5.626 -11.075 -3.884 1.00 89.25 90 ASP A O 1
ATOM 721 N N . GLY A 1 91 ? -6.604 -10.495 -5.808 1.00 88.62 91 GLY A N 1
ATOM 722 C CA . GLY A 1 91 ? -7.926 -10.276 -5.236 1.00 88.62 91 GLY A CA 1
ATOM 723 C C . GLY A 1 91 ? -8.079 -8.996 -4.408 1.00 88.62 91 GLY A C 1
ATOM 724 O O . GLY A 1 91 ? -9.190 -8.745 -3.940 1.00 88.62 91 GLY A O 1
ATOM 725 N N . ARG A 1 92 ? -7.039 -8.165 -4.276 1.00 91.25 92 ARG A N 1
ATOM 726 C CA . ARG A 1 92 ? -7.038 -6.899 -3.525 1.00 91.25 92 ARG A CA 1
ATOM 727 C C . ARG A 1 92 ? -7.022 -5.689 -4.450 1.00 91.25 92 ARG A C 1
ATOM 729 O O . ARG A 1 92 ? -6.478 -5.735 -5.552 1.00 91.25 92 ARG A O 1
ATOM 736 N N . TRP A 1 93 ? -7.622 -4.593 -3.995 1.00 94.69 93 TRP A N 1
ATOM 737 C CA . TRP A 1 93 ? -7.628 -3.330 -4.732 1.00 94.69 93 TRP A CA 1
ATOM 738 C C . TRP A 1 93 ? -6.418 -2.471 -4.372 1.00 94.69 93 TRP A C 1
ATOM 740 O O . TRP A 1 93 ? -6.107 -2.273 -3.201 1.00 94.69 93 TRP A O 1
ATOM 750 N N . TYR A 1 94 ? -5.779 -1.910 -5.388 1.00 94.62 94 TYR A N 1
ATOM 751 C CA . TYR A 1 94 ? -4.691 -0.950 -5.275 1.00 94.62 94 TYR A CA 1
ATOM 752 C C . TYR A 1 94 ? -5.073 0.331 -5.995 1.00 94.62 94 TYR A C 1
ATOM 754 O O . TYR A 1 94 ? -5.779 0.303 -7.007 1.00 94.62 94 TYR A O 1
ATOM 762 N N . VAL A 1 95 ? -4.593 1.453 -5.478 1.00 94.00 95 VAL A N 1
ATOM 763 C CA . VAL A 1 95 ? -4.840 2.775 -6.052 1.00 94.00 95 VAL A CA 1
ATOM 764 C C . VAL A 1 95 ? -3.688 3.215 -6.968 1.00 94.00 95 VAL A C 1
ATOM 766 O O . VAL A 1 95 ? -2.595 2.645 -6.954 1.00 94.00 95 VAL A O 1
ATOM 769 N N . SER A 1 96 ? -3.943 4.184 -7.841 1.00 92.25 96 SER A N 1
ATOM 770 C CA . SER A 1 96 ? -2.934 4.869 -8.664 1.00 92.25 96 SER A CA 1
ATOM 771 C C . SER A 1 96 ? -2.053 5.810 -7.836 1.00 92.25 96 SER A C 1
ATOM 773 O O . SER A 1 96 ? -2.528 6.313 -6.816 1.00 92.25 96 SER A O 1
ATOM 775 N N . ASP A 1 97 ? -0.884 6.198 -8.352 1.00 87.25 97 ASP A N 1
ATOM 776 C CA . ASP A 1 97 ? -0.025 7.220 -7.724 1.00 87.25 97 ASP A CA 1
ATOM 777 C C . ASP A 1 97 ? -0.752 8.544 -7.498 1.00 87.25 97 ASP A C 1
ATOM 779 O O . ASP A 1 97 ? -0.656 9.117 -6.428 1.00 87.25 97 ASP A O 1
ATOM 783 N N . LYS A 1 98 ? -1.634 8.952 -8.416 1.00 89.88 98 LYS A N 1
ATOM 784 C CA . LYS A 1 98 ? -2.469 10.150 -8.235 1.00 89.88 98 LYS A CA 1
ATOM 785 C C . LYS A 1 98 ? -3.305 10.128 -6.947 1.00 89.88 98 LYS A C 1
ATOM 787 O O . LYS A 1 98 ? -3.594 11.176 -6.374 1.00 89.88 98 LYS A O 1
ATOM 792 N N . ILE A 1 99 ? -3.763 8.948 -6.526 1.00 94.00 99 ILE A N 1
ATOM 793 C CA . ILE A 1 99 ? -4.485 8.795 -5.259 1.00 94.00 99 ILE A CA 1
ATOM 794 C C . ILE A 1 99 ? -3.490 8.775 -4.101 1.00 94.00 99 ILE A C 1
ATOM 796 O O . ILE A 1 99 ? -3.789 9.384 -3.084 1.00 94.00 99 ILE A O 1
ATOM 800 N N . LEU A 1 100 ? -2.332 8.122 -4.243 1.00 89.62 100 LEU A N 1
ATOM 801 C CA . LEU A 1 100 ? -1.288 8.133 -3.213 1.00 89.62 100 LEU A CA 1
ATOM 802 C C . LEU A 1 100 ? -0.804 9.561 -2.925 1.00 89.62 100 LEU A C 1
ATOM 804 O O . LEU A 1 100 ? -0.836 9.970 -1.770 1.00 89.62 100 LEU A O 1
ATOM 808 N N . ASP A 1 101 ? -0.498 10.346 -3.958 1.00 88.88 101 ASP A N 1
ATOM 809 C CA . ASP A 1 101 ? -0.134 11.765 -3.856 1.00 88.88 101 ASP A CA 1
ATOM 810 C C . ASP A 1 101 ? -1.239 12.564 -3.157 1.00 88.88 101 ASP A C 1
ATOM 812 O O . ASP A 1 101 ? -0.988 13.333 -2.232 1.00 88.88 101 ASP A O 1
ATOM 816 N N . PHE A 1 102 ? -2.500 12.322 -3.542 1.00 92.31 102 PHE A N 1
ATOM 817 C CA . PHE A 1 102 ? -3.637 12.927 -2.859 1.00 92.31 102 PHE A CA 1
ATOM 818 C C . PHE A 1 102 ? -3.673 12.558 -1.371 1.00 92.31 102 PHE A C 1
ATOM 820 O O . PHE A 1 102 ? -3.990 13.422 -0.563 1.00 92.31 102 PHE A O 1
ATOM 827 N N . LEU A 1 103 ? -3.416 11.297 -1.006 1.00 90.75 103 LEU A N 1
ATOM 828 C CA . LEU A 1 103 ? -3.461 10.841 0.384 1.00 90.75 103 LEU A CA 1
ATOM 829 C C . LEU A 1 103 ? -2.346 11.460 1.226 1.00 90.75 103 LEU A C 1
ATOM 831 O O . LEU A 1 103 ? -2.616 11.804 2.371 1.00 90.75 103 LEU A O 1
ATOM 835 N N . VAL A 1 104 ? -1.149 11.646 0.661 1.00 85.88 104 VAL A N 1
ATOM 836 C CA . VAL A 1 104 ? -0.032 12.331 1.333 1.00 85.88 104 VAL A CA 1
ATOM 837 C C . VAL A 1 104 ? -0.433 13.756 1.717 1.00 85.88 104 VAL A C 1
ATOM 839 O O . VAL A 1 104 ? -0.342 14.122 2.884 1.00 85.88 104 VAL A O 1
ATOM 842 N N . ASP A 1 105 ? -0.977 14.528 0.772 1.00 86.38 105 ASP A N 1
ATOM 843 C CA . ASP A 1 105 ? -1.434 15.902 1.035 1.00 86.38 105 ASP A CA 1
ATOM 844 C C . ASP A 1 105 ? -2.700 15.959 1.904 1.00 86.38 105 ASP A C 1
ATOM 846 O O . ASP A 1 105 ? -3.002 16.962 2.560 1.00 86.38 105 ASP A O 1
ATOM 850 N N . PHE A 1 106 ? -3.533 14.923 1.821 1.00 85.69 106 PHE A N 1
ATOM 851 C CA . PHE A 1 106 ? -4.813 14.880 2.509 1.00 85.69 106 PHE A CA 1
ATOM 852 C C . PHE A 1 106 ? -4.669 14.496 3.973 1.00 85.69 106 PHE A C 1
ATOM 854 O O . PHE A 1 106 ? -5.467 14.990 4.770 1.00 85.69 106 PHE A O 1
ATOM 861 N N . ASP A 1 107 ? -3.686 13.658 4.315 1.00 76.06 107 ASP A N 1
ATOM 862 C CA . ASP A 1 107 ? -3.522 13.134 5.667 1.00 76.06 107 ASP A CA 1
ATOM 863 C C . ASP A 1 107 ? -3.503 14.275 6.686 1.00 76.06 107 ASP A C 1
ATOM 865 O O . ASP A 1 107 ? -4.317 14.263 7.598 1.00 76.06 107 ASP A O 1
ATOM 869 N N . ASP A 1 108 ? -2.745 15.352 6.464 1.00 77.62 108 ASP A N 1
ATOM 870 C CA . ASP A 1 108 ? -2.666 16.507 7.375 1.00 77.62 108 ASP A CA 1
ATOM 871 C C . ASP A 1 108 ? -4.019 17.137 7.749 1.00 77.62 108 ASP A C 1
ATOM 873 O O . ASP A 1 108 ? -4.198 17.604 8.876 1.00 77.62 108 ASP A O 1
ATOM 877 N N . ARG A 1 109 ? -4.998 17.117 6.837 1.00 86.50 109 ARG A N 1
ATOM 878 C CA . ARG A 1 109 ? -6.346 17.674 7.055 1.00 86.50 109 ARG A CA 1
ATOM 879 C C . ARG A 1 109 ? -7.433 16.614 7.236 1.00 86.50 109 ARG A C 1
ATOM 881 O O . ARG A 1 109 ? -8.604 16.979 7.344 1.00 86.50 109 ARG A O 1
ATOM 888 N N . ALA A 1 110 ? -7.071 15.335 7.226 1.00 77.62 110 ALA A N 1
ATOM 889 C CA . ALA A 1 110 ? -8.006 14.234 7.368 1.00 77.62 110 ALA A CA 1
ATOM 890 C C . ALA A 1 110 ? -8.623 14.235 8.772 1.00 77.62 110 ALA A C 1
ATOM 892 O O . ALA A 1 110 ? -7.929 14.408 9.784 1.00 77.62 110 ALA A O 1
ATOM 893 N N . SER A 1 111 ? -9.936 14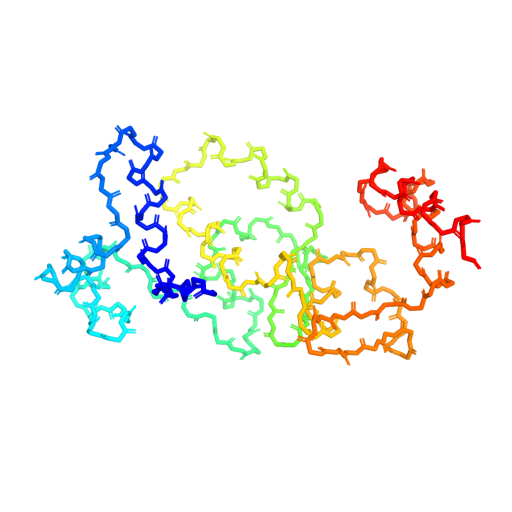.017 8.829 1.00 80.69 111 SER A N 1
ATOM 894 C CA . SER A 1 111 ? -10.633 13.714 10.078 1.00 80.69 111 SER A CA 1
ATOM 895 C C . SER A 1 111 ? -10.127 12.399 10.678 1.00 80.69 111 SER A C 1
ATOM 897 O O . SER A 1 111 ? -9.467 11.603 10.010 1.00 80.69 111 SER A O 1
ATOM 899 N N . PHE A 1 112 ? -10.445 12.151 11.949 1.00 68.62 112 PHE A N 1
ATOM 900 C CA . PHE A 1 112 ? -10.060 10.906 12.616 1.00 68.62 112 PHE A CA 1
ATOM 901 C C . PHE A 1 112 ? -10.543 9.665 11.846 1.00 68.62 112 PHE A C 1
ATOM 903 O O . PHE A 1 112 ? -9.741 8.778 11.563 1.00 68.62 112 PHE A O 1
ATOM 910 N N . ASP A 1 113 ? -11.812 9.648 11.431 1.00 71.94 113 ASP A N 1
ATOM 911 C CA . ASP A 1 113 ? -12.404 8.529 10.689 1.00 71.94 113 ASP A CA 1
ATOM 912 C C . ASP A 1 113 ? -11.692 8.297 9.349 1.00 71.94 113 ASP A C 1
ATOM 914 O O . ASP A 1 113 ? -11.373 7.165 8.990 1.00 71.94 113 ASP A O 1
ATOM 918 N N . GLU A 1 114 ? -11.353 9.370 8.632 1.00 80.56 114 GLU A N 1
ATOM 919 C CA . GLU A 1 114 ? -10.623 9.268 7.367 1.00 80.56 114 GLU A CA 1
ATOM 920 C C . GLU A 1 114 ? -9.191 8.760 7.569 1.00 80.56 114 GLU A C 1
ATOM 922 O O . GLU A 1 114 ? -8.711 7.959 6.771 1.00 80.56 114 GLU A O 1
ATOM 927 N N . ARG A 1 115 ? -8.510 9.155 8.651 1.00 76.81 115 ARG A N 1
ATOM 928 C CA . ARG A 1 115 ? -7.187 8.606 8.995 1.00 76.81 115 ARG A CA 1
ATOM 929 C C . ARG A 1 115 ? -7.261 7.124 9.337 1.00 76.81 115 ARG A C 1
ATOM 931 O O . ARG A 1 115 ? -6.364 6.373 8.959 1.00 76.81 115 ARG A O 1
ATOM 938 N N . VAL A 1 116 ? -8.331 6.687 10.003 1.00 74.19 116 VAL A N 1
ATOM 939 C CA . VAL A 1 116 ? -8.591 5.264 10.258 1.00 74.19 116 VAL A CA 1
ATOM 940 C C . VAL A 1 116 ? -8.793 4.514 8.940 1.00 74.19 116 VAL A C 1
ATOM 942 O O . VAL A 1 116 ? -8.177 3.467 8.752 1.00 74.19 116 VAL A O 1
ATOM 945 N N . GLU A 1 117 ? -9.574 5.051 7.996 1.00 82.69 117 GLU A N 1
ATOM 946 C CA . GLU A 1 117 ? -9.731 4.460 6.657 1.00 82.69 117 GLU A CA 1
ATOM 947 C C . GLU A 1 117 ? -8.389 4.344 5.914 1.00 82.69 117 GLU A C 1
ATOM 949 O O . GLU A 1 117 ? -8.061 3.279 5.386 1.00 82.69 117 GLU A O 1
ATOM 954 N N . ILE A 1 118 ? -7.597 5.421 5.895 1.00 84.38 118 ILE A N 1
ATOM 955 C CA . ILE A 1 118 ? -6.284 5.479 5.236 1.00 84.38 118 ILE A CA 1
ATOM 956 C C . ILE A 1 118 ? -5.320 4.472 5.870 1.00 84.38 118 ILE A C 1
ATOM 958 O O . ILE A 1 118 ? -4.706 3.665 5.169 1.00 84.38 118 ILE A O 1
ATOM 962 N N . SER A 1 119 ? -5.219 4.472 7.199 1.00 79.19 119 SER A N 1
ATOM 963 C CA . SER A 1 119 ? -4.363 3.547 7.941 1.00 79.19 119 SER A CA 1
ATOM 964 C C . SER A 1 119 ? -4.784 2.094 7.714 1.00 79.19 119 SER A C 1
ATOM 966 O O . SER A 1 119 ? -3.936 1.240 7.446 1.00 79.19 119 SER A O 1
ATOM 968 N N . ALA A 1 120 ? -6.087 1.802 7.734 1.00 80.12 120 ALA A N 1
ATOM 969 C CA . ALA A 1 120 ? -6.606 0.464 7.478 1.00 80.12 120 ALA A CA 1
ATOM 970 C C . ALA A 1 120 ? -6.352 0.007 6.035 1.00 80.12 120 ALA A C 1
ATOM 972 O O . ALA A 1 120 ? -6.096 -1.179 5.818 1.00 80.12 120 ALA A O 1
ATOM 973 N N . TYR A 1 121 ? -6.397 0.920 5.058 1.00 87.81 121 TYR A N 1
ATOM 974 C CA . TYR A 1 121 ? -6.007 0.638 3.677 1.00 87.81 121 TYR A CA 1
ATOM 975 C C . TYR A 1 121 ? -4.522 0.244 3.610 1.00 87.81 121 TYR A C 1
ATOM 977 O O . TYR A 1 121 ? -4.193 -0.840 3.126 1.00 87.81 121 TYR A O 1
ATOM 985 N N . PHE A 1 122 ? -3.612 1.061 4.143 1.00 84.19 122 PHE A N 1
ATOM 986 C CA . PHE A 1 122 ? -2.177 0.768 4.056 1.00 84.19 122 PHE A CA 1
ATOM 987 C C . PHE A 1 122 ? -1.761 -0.465 4.867 1.00 84.19 122 PHE A C 1
ATOM 989 O O . PHE A 1 122 ? -0.999 -1.278 4.360 1.00 84.19 122 PHE A O 1
ATOM 996 N N . THR A 1 123 ? -2.323 -0.674 6.062 1.00 79.19 123 THR A N 1
ATOM 997 C CA . THR A 1 123 ? -2.012 -1.840 6.919 1.00 79.19 123 THR A CA 1
ATOM 998 C C . THR A 1 123 ? -2.346 -3.173 6.243 1.00 79.19 123 THR A C 1
ATOM 1000 O O . THR A 1 123 ? -1.719 -4.193 6.509 1.00 79.19 123 THR A O 1
ATOM 1003 N N . GLN A 1 124 ? -3.341 -3.186 5.355 1.00 78.69 124 GLN A N 1
ATOM 1004 C CA . GLN A 1 124 ? -3.758 -4.392 4.635 1.00 78.69 124 GLN A CA 1
ATOM 1005 C C . GLN A 1 124 ? -2.964 -4.633 3.351 1.00 78.69 124 GLN A C 1
ATOM 1007 O O . GLN A 1 124 ? -3.337 -5.488 2.546 1.00 78.69 124 GLN A O 1
ATOM 1012 N N . ARG A 1 125 ? -1.893 -3.879 3.112 1.00 82.56 125 ARG A N 1
ATOM 1013 C CA . ARG A 1 125 ? -1.077 -3.974 1.905 1.00 82.56 125 ARG A CA 1
ATOM 1014 C C . ARG A 1 125 ? 0.385 -4.034 2.308 1.00 82.56 125 ARG A C 1
ATOM 1016 O O . ARG A 1 125 ? 0.857 -3.214 3.085 1.00 82.56 125 ARG A O 1
ATOM 1023 N N . ASN A 1 126 ? 1.119 -4.968 1.723 1.00 82.12 126 ASN A N 1
ATOM 1024 C CA . ASN A 1 126 ? 2.544 -5.135 1.983 1.00 82.12 126 ASN A CA 1
ATOM 1025 C C . ASN A 1 126 ? 3.369 -4.108 1.185 1.00 82.12 126 ASN A C 1
ATOM 1027 O O . ASN A 1 126 ? 4.200 -4.485 0.370 1.00 82.12 126 ASN A O 1
ATOM 1031 N N . TYR A 1 127 ? 3.111 -2.804 1.365 1.00 82.31 127 TYR A N 1
ATOM 1032 C CA . TYR A 1 127 ? 3.814 -1.737 0.631 1.00 82.31 127 TYR A CA 1
ATOM 1033 C C . TYR A 1 127 ? 5.325 -1.751 0.875 1.00 82.31 127 TYR A C 1
ATOM 1035 O O . TYR A 1 127 ? 6.085 -1.505 -0.056 1.00 82.31 127 TYR A O 1
ATOM 1043 N N . GLU A 1 128 ? 5.749 -2.060 2.100 1.00 80.25 128 GLU A N 1
ATOM 1044 C CA . GLU A 1 128 ? 7.167 -2.088 2.469 1.00 80.25 128 GLU A CA 1
ATOM 1045 C C . GLU A 1 128 ? 7.891 -3.334 1.949 1.00 80.25 128 GLU A C 1
ATOM 1047 O O . GLU A 1 128 ? 9.058 -3.248 1.576 1.00 80.25 128 GLU A O 1
ATOM 1052 N N . ASN A 1 129 ? 7.211 -4.486 1.912 1.00 82.81 129 ASN A N 1
ATOM 1053 C CA . ASN A 1 129 ? 7.807 -5.735 1.444 1.00 82.81 129 ASN A CA 1
ATOM 1054 C C . ASN A 1 129 ? 6.794 -6.656 0.738 1.00 82.81 129 ASN A C 1
ATOM 1056 O O . ASN A 1 129 ? 6.298 -7.609 1.351 1.00 82.81 129 ASN A O 1
ATOM 1060 N N . PRO A 1 130 ? 6.476 -6.393 -0.540 1.00 87.88 130 PRO A N 1
ATOM 1061 C CA . PRO A 1 130 ? 5.579 -7.236 -1.322 1.00 87.88 130 PRO A CA 1
ATOM 1062 C C . PRO A 1 130 ? 6.098 -8.676 -1.433 1.00 87.88 130 PRO A C 1
ATOM 1064 O O . PRO A 1 130 ? 7.246 -8.894 -1.823 1.00 87.88 130 PRO A O 1
ATOM 1067 N N . GLN A 1 131 ? 5.249 -9.653 -1.112 1.00 88.38 131 GLN A N 1
ATOM 1068 C CA . GLN A 1 131 ? 5.610 -11.077 -1.094 1.00 88.38 131 GLN A CA 1
ATOM 1069 C C . GLN A 1 131 ? 5.244 -11.806 -2.387 1.00 88.38 131 GLN A C 1
ATOM 1071 O O . GLN A 1 131 ? 5.840 -12.831 -2.705 1.00 88.38 131 GLN A O 1
ATOM 1076 N N . THR A 1 132 ? 4.285 -11.273 -3.142 1.00 93.00 132 THR A N 1
ATOM 1077 C CA . THR A 1 132 ? 3.823 -11.852 -4.408 1.00 93.00 132 THR A CA 1
ATOM 1078 C C . THR A 1 132 ? 3.989 -10.871 -5.561 1.00 93.00 132 THR A C 1
ATOM 1080 O O . THR A 1 132 ? 4.037 -9.649 -5.370 1.00 93.00 132 THR A O 1
ATOM 1083 N N . ILE A 1 133 ? 4.048 -11.384 -6.792 1.00 94.62 133 ILE A N 1
ATOM 1084 C CA . ILE A 1 133 ? 4.119 -10.553 -8.004 1.00 94.62 133 ILE A CA 1
ATOM 1085 C C . ILE A 1 133 ? 2.918 -9.600 -8.069 1.00 94.62 133 ILE A C 1
ATOM 1087 O O . ILE A 1 133 ? 3.067 -8.431 -8.439 1.00 94.62 133 ILE A O 1
ATOM 1091 N N . GLY A 1 134 ? 1.729 -10.075 -7.689 1.00 93.81 134 GLY A N 1
ATOM 1092 C CA . GLY A 1 134 ? 0.528 -9.251 -7.634 1.00 93.81 134 GLY A CA 1
ATOM 1093 C C . GLY A 1 134 ? 0.636 -8.132 -6.600 1.00 93.81 134 GLY A C 1
ATOM 1094 O O . GLY A 1 134 ? 0.323 -6.985 -6.925 1.00 93.81 134 GLY A O 1
ATOM 1095 N N . GLU A 1 135 ? 1.152 -8.413 -5.401 1.00 91.88 135 GLU A N 1
ATOM 1096 C CA . GLU A 1 135 ? 1.420 -7.382 -4.397 1.00 91.88 135 GLU A CA 1
ATOM 1097 C C . GLU A 1 135 ? 2.418 -6.344 -4.913 1.00 91.88 135 GLU A C 1
ATOM 1099 O O . GLU A 1 135 ? 2.130 -5.152 -4.826 1.00 91.88 135 GLU A O 1
ATOM 1104 N N . LEU A 1 136 ? 3.533 -6.770 -5.519 1.00 93.31 136 LEU A N 1
ATOM 1105 C CA . LEU A 1 136 ? 4.560 -5.867 -6.051 1.00 93.31 136 LEU A CA 1
ATOM 1106 C C . LEU A 1 136 ? 3.987 -4.934 -7.125 1.00 93.31 136 LEU A C 1
ATOM 1108 O O . LEU A 1 136 ? 4.215 -3.726 -7.108 1.00 93.31 136 LEU A O 1
ATOM 1112 N N . LYS A 1 137 ? 3.210 -5.479 -8.065 1.00 92.88 137 LYS A N 1
ATOM 1113 C CA . LYS A 1 137 ? 2.545 -4.688 -9.115 1.00 92.88 137 LYS A CA 1
ATOM 1114 C C . LYS A 1 137 ? 1.447 -3.788 -8.560 1.00 92.88 137 LYS A C 1
ATOM 1116 O O . LYS A 1 137 ? 1.172 -2.712 -9.101 1.00 92.88 137 LYS A O 1
ATOM 1121 N N . GLY A 1 138 ? 0.795 -4.230 -7.494 1.00 91.81 138 GLY A N 1
ATOM 1122 C CA . GLY A 1 138 ? -0.178 -3.442 -6.767 1.00 91.81 138 GLY A CA 1
ATOM 1123 C C . GLY A 1 138 ? 0.457 -2.205 -6.138 1.00 91.81 138 GLY A C 1
ATOM 1124 O O . GLY A 1 138 ? -0.042 -1.095 -6.351 1.00 91.81 138 GLY A O 1
ATOM 1125 N N . THR A 1 139 ? 1.561 -2.397 -5.412 1.00 90.00 139 THR A N 1
ATOM 1126 C CA . THR A 1 139 ? 2.242 -1.366 -4.616 1.00 90.00 139 THR A CA 1
ATOM 1127 C C . THR A 1 139 ? 3.155 -0.465 -5.440 1.00 90.00 139 THR A C 1
ATOM 1129 O O . THR A 1 139 ? 3.304 0.700 -5.087 1.00 90.00 139 THR A O 1
ATOM 1132 N N . ILE A 1 140 ? 3.712 -0.963 -6.550 1.00 88.31 140 ILE A N 1
ATOM 1133 C CA . ILE A 1 140 ? 4.615 -0.219 -7.436 1.00 88.31 140 ILE A CA 1
ATOM 1134 C C . ILE A 1 140 ? 4.010 -0.151 -8.848 1.00 88.31 140 ILE A C 1
ATOM 1136 O O . ILE A 1 140 ? 4.225 -1.048 -9.676 1.00 88.31 140 ILE A O 1
ATOM 1140 N N . PRO A 1 141 ? 3.269 0.926 -9.176 1.00 84.12 141 PRO A N 1
ATOM 1141 C CA . PRO A 1 141 ? 2.554 1.036 -10.447 1.00 84.12 141 PRO A CA 1
ATOM 1142 C C . PRO A 1 141 ? 3.438 0.933 -11.694 1.00 84.12 141 PRO A C 1
ATOM 1144 O O . PRO A 1 141 ? 2.976 0.435 -12.723 1.00 84.12 141 PRO A O 1
ATOM 1147 N N . ALA A 1 142 ? 4.715 1.319 -11.595 1.00 88.12 142 ALA A N 1
ATOM 1148 C CA . ALA A 1 142 ? 5.691 1.205 -12.679 1.00 88.12 142 ALA A CA 1
ATOM 1149 C C . ALA A 1 142 ? 5.883 -0.241 -13.187 1.00 88.12 142 ALA A C 1
ATOM 1151 O O . ALA A 1 142 ? 6.222 -0.440 -14.351 1.00 88.12 142 ALA A O 1
ATOM 1152 N N . TYR A 1 143 ? 5.617 -1.261 -12.362 1.00 91.38 143 TYR A N 1
ATOM 1153 C CA . TYR A 1 143 ? 5.770 -2.669 -12.749 1.00 91.38 143 TYR A CA 1
ATOM 1154 C C . TYR A 1 143 ? 4.502 -3.312 -13.328 1.00 91.38 143 TYR A C 1
ATOM 1156 O O . TYR A 1 143 ? 4.557 -4.437 -13.828 1.00 91.38 143 TYR A O 1
ATOM 1164 N N . ARG A 1 144 ? 3.356 -2.616 -13.331 1.00 90.06 144 ARG A N 1
ATOM 1165 C CA . ARG A 1 144 ? 2.061 -3.181 -13.767 1.00 90.06 144 ARG A CA 1
ATOM 1166 C C . ARG A 1 144 ? 2.053 -3.664 -15.219 1.00 90.06 144 ARG A C 1
ATOM 1168 O O . ARG A 1 144 ? 1.324 -4.600 -15.536 1.00 90.06 144 ARG A O 1
ATOM 1175 N N . GLY A 1 145 ? 2.858 -3.042 -16.083 1.00 89.62 145 GLY A N 1
ATOM 1176 C CA . GLY A 1 145 ? 2.972 -3.381 -17.506 1.00 89.62 145 GLY A CA 1
ATOM 1177 C C . GLY A 1 145 ? 4.000 -4.466 -17.841 1.00 89.62 145 GLY A C 1
ATOM 1178 O O . GLY A 1 145 ? 4.190 -4.765 -19.017 1.00 89.62 145 GLY A O 1
ATOM 1179 N N . ILE A 1 146 ? 4.689 -5.031 -16.848 1.00 93.75 146 ILE A N 1
ATOM 1180 C CA . ILE A 1 146 ? 5.772 -6.000 -17.058 1.00 93.75 146 ILE A CA 1
ATOM 1181 C C . ILE A 1 146 ? 5.232 -7.422 -16.966 1.00 93.75 146 ILE A C 1
ATOM 1183 O O . ILE A 1 146 ? 4.418 -7.719 -16.096 1.00 93.75 146 ILE A O 1
ATOM 1187 N N . ALA A 1 147 ? 5.665 -8.311 -17.861 1.00 94.88 147 ALA A N 1
ATOM 1188 C CA . ALA A 1 147 ? 5.242 -9.710 -17.842 1.00 94.88 147 ALA A CA 1
ATOM 1189 C C . ALA A 1 147 ? 5.736 -10.433 -16.577 1.00 94.88 147 ALA A C 1
ATOM 1191 O O . ALA A 1 147 ? 6.862 -10.205 -16.140 1.00 94.88 147 ALA A O 1
ATOM 1192 N N . ASP A 1 148 ? 4.914 -11.331 -16.022 1.00 95.69 148 ASP A N 1
ATOM 1193 C CA . ASP A 1 148 ? 5.220 -12.076 -14.785 1.00 95.69 148 ASP A CA 1
ATOM 1194 C C . ASP A 1 148 ? 6.516 -12.895 -14.886 1.00 95.69 148 ASP A C 1
ATOM 1196 O O . ASP A 1 148 ? 7.201 -13.092 -13.891 1.00 95.69 148 ASP A O 1
ATOM 1200 N N . SER A 1 149 ? 6.909 -13.302 -16.099 1.00 95.88 149 SER A N 1
ATOM 1201 C CA . SER A 1 149 ? 8.158 -14.026 -16.367 1.00 95.88 149 SER A CA 1
ATOM 1202 C C . SER A 1 149 ? 9.431 -13.250 -16.025 1.00 95.88 149 SER A C 1
ATOM 1204 O O . SER A 1 149 ? 10.496 -13.854 -15.985 1.00 95.88 149 SER A O 1
ATOM 1206 N N . HIS A 1 150 ? 9.335 -11.933 -15.825 1.00 96.31 150 HIS A N 1
ATOM 1207 C CA . HIS A 1 150 ? 10.453 -11.088 -15.398 1.00 96.31 150 HIS A CA 1
ATOM 1208 C C . HIS A 1 150 ? 10.581 -10.969 -13.881 1.00 96.31 150 HIS A C 1
ATOM 1210 O O . HIS A 1 150 ? 11.387 -10.174 -13.399 1.00 96.31 150 HIS A O 1
ATOM 1216 N N . PHE A 1 151 ? 9.760 -11.697 -13.131 1.00 96.31 151 PHE A N 1
ATOM 1217 C CA . PHE A 1 151 ? 9.763 -11.671 -11.682 1.00 96.31 151 PHE A CA 1
ATOM 1218 C C . PHE A 1 151 ? 10.052 -13.059 -11.126 1.00 96.31 151 PHE A C 1
ATOM 1220 O O . PHE A 1 151 ? 9.720 -14.082 -11.726 1.00 96.31 151 PHE A O 1
ATOM 1227 N N . HIS A 1 152 ? 10.657 -13.081 -9.946 1.00 95.00 152 HIS A N 1
ATOM 1228 C CA . HIS A 1 152 ? 10.920 -14.298 -9.201 1.00 95.00 152 HIS A CA 1
ATOM 1229 C C . HIS A 1 152 ? 10.523 -14.091 -7.741 1.00 95.00 152 HIS A C 1
ATOM 1231 O O . HIS A 1 152 ? 11.124 -13.278 -7.038 1.00 95.00 152 HIS A O 1
ATOM 1237 N N . GLU A 1 153 ? 9.489 -14.802 -7.295 1.00 93.44 153 GLU A N 1
ATOM 1238 C CA . GLU A 1 153 ? 9.073 -14.808 -5.891 1.00 93.44 153 GLU A CA 1
ATOM 1239 C C . GLU A 1 153 ? 10.077 -15.611 -5.060 1.00 93.44 153 GLU A C 1
ATOM 1241 O O . GLU A 1 153 ? 10.460 -16.725 -5.423 1.00 93.44 153 GLU A O 1
ATOM 1246 N N . THR A 1 154 ? 10.508 -15.040 -3.940 1.00 91.75 154 THR A N 1
ATOM 1247 C CA . THR A 1 154 ? 11.447 -15.653 -2.993 1.00 91.75 154 THR A CA 1
ATOM 1248 C C . THR A 1 154 ? 10.884 -15.572 -1.575 1.00 91.75 154 THR A C 1
ATOM 1250 O O . THR A 1 154 ? 9.865 -14.926 -1.346 1.00 91.75 154 THR A O 1
ATOM 1253 N N . SER A 1 155 ? 11.556 -16.189 -0.598 1.00 85.31 155 SER A N 1
ATOM 1254 C CA . SER A 1 155 ? 11.182 -16.045 0.819 1.00 85.31 155 SER A CA 1
ATOM 1255 C C . SER A 1 155 ? 11.324 -14.620 1.353 1.00 85.31 155 SER A C 1
ATOM 1257 O O . SER A 1 155 ? 10.718 -14.298 2.369 1.00 85.31 155 SER A O 1
ATOM 1259 N N . ASP A 1 156 ? 12.138 -13.794 0.693 1.00 83.94 156 ASP A N 1
ATOM 1260 C CA . ASP A 1 156 ? 12.505 -12.458 1.167 1.00 83.94 156 ASP A CA 1
ATOM 1261 C C . ASP A 1 156 ? 11.722 -11.350 0.439 1.00 83.94 156 ASP A C 1
ATOM 1263 O O . 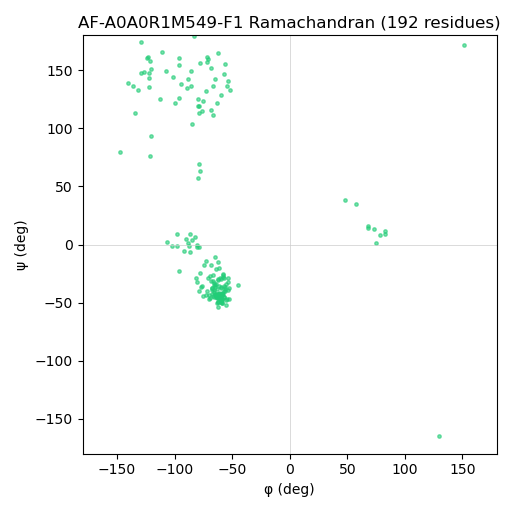ASP A 1 156 ? 11.886 -10.172 0.752 1.00 83.94 156 ASP A O 1
ATOM 1267 N N . GLY A 1 157 ? 10.859 -11.725 -0.514 1.00 88.44 157 GLY A N 1
ATOM 1268 C CA . GLY A 1 157 ? 10.084 -10.827 -1.368 1.00 88.44 157 GLY A CA 1
ATOM 1269 C C . GLY A 1 157 ? 10.212 -11.177 -2.853 1.00 88.44 157 GLY A C 1
ATOM 1270 O O . GLY A 1 157 ? 10.676 -12.259 -3.229 1.00 88.44 157 GLY A O 1
ATOM 1271 N N . VAL A 1 158 ? 9.808 -10.251 -3.720 1.00 92.56 158 VAL A N 1
ATOM 1272 C CA . VAL A 1 158 ? 9.828 -10.447 -5.178 1.00 92.56 158 VAL A CA 1
ATOM 1273 C C . VAL A 1 158 ? 11.047 -9.784 -5.810 1.00 92.56 158 VAL A C 1
ATOM 1275 O O . VAL A 1 158 ? 11.228 -8.569 -5.732 1.00 92.56 158 VAL A O 1
ATOM 1278 N N . LEU A 1 159 ? 11.861 -10.579 -6.500 1.00 92.06 159 LEU A N 1
ATOM 1279 C CA . LEU A 1 159 ? 12.939 -10.087 -7.352 1.00 92.06 159 LEU A CA 1
ATOM 1280 C C . LEU A 1 159 ? 12.402 -9.768 -8.748 1.00 92.06 159 LEU A C 1
ATOM 1282 O O . LEU A 1 159 ? 11.486 -10.426 -9.237 1.00 92.06 159 LEU A O 1
ATOM 1286 N N . VAL A 1 160 ? 13.004 -8.782 -9.410 1.00 92.81 160 VAL A N 1
ATOM 1287 C CA . VAL A 1 160 ? 12.719 -8.446 -10.808 1.00 92.81 160 VAL A CA 1
ATOM 1288 C C . VAL A 1 160 ? 14.006 -8.528 -11.627 1.00 92.81 160 VAL A C 1
ATOM 1290 O O . VAL A 1 160 ? 15.081 -8.151 -11.151 1.00 92.81 160 VAL A O 1
ATOM 1293 N N . ASP A 1 161 ? 13.899 -8.996 -12.867 1.00 93.56 161 ASP A N 1
AT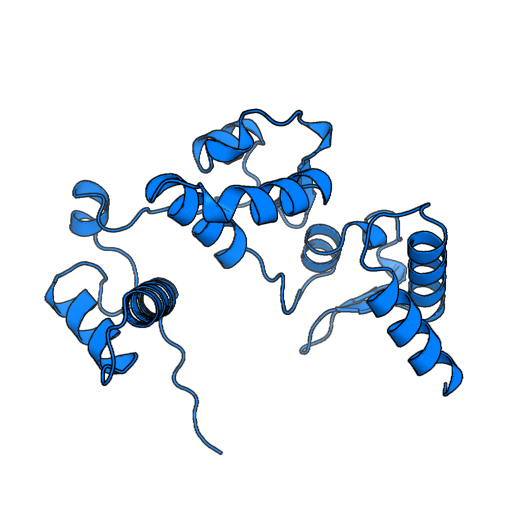OM 1294 C CA . ASP A 1 161 ? 15.011 -9.038 -13.810 1.00 93.56 161 ASP A CA 1
ATOM 1295 C C . ASP A 1 161 ? 15.691 -7.669 -13.914 1.00 93.56 161 ASP A C 1
ATOM 1297 O O . ASP A 1 161 ? 15.045 -6.642 -14.143 1.00 93.56 161 ASP A O 1
ATOM 1301 N N . ILE A 1 162 ? 17.026 -7.654 -13.842 1.00 91.00 162 ILE A N 1
ATOM 1302 C CA . ILE A 1 162 ? 17.821 -6.416 -13.875 1.00 91.00 162 ILE A CA 1
ATOM 1303 C C . ILE A 1 162 ? 17.526 -5.595 -15.140 1.00 91.00 162 ILE A C 1
ATOM 1305 O O . ILE A 1 162 ? 17.464 -4.366 -15.083 1.00 91.00 162 ILE A O 1
ATOM 1309 N N . ALA A 1 163 ? 17.329 -6.251 -16.288 1.00 91.25 163 ALA A N 1
ATOM 1310 C CA . ALA A 1 163 ? 16.997 -5.567 -17.537 1.00 91.25 163 ALA A CA 1
ATOM 1311 C C . ALA A 1 163 ? 15.643 -4.840 -17.447 1.00 91.25 163 ALA A C 1
ATOM 1313 O O . ALA A 1 163 ? 15.560 -3.659 -17.792 1.00 91.25 163 ALA A O 1
ATOM 1314 N N . ALA A 1 164 ? 14.618 -5.512 -16.912 1.00 92.75 164 ALA A N 1
ATOM 1315 C CA . ALA A 1 164 ? 13.289 -4.940 -16.719 1.00 92.75 164 ALA A CA 1
ATOM 1316 C C . ALA A 1 164 ? 13.307 -3.799 -15.685 1.00 92.75 164 ALA A C 1
ATOM 1318 O O . ALA A 1 164 ? 12.709 -2.747 -15.929 1.00 92.75 164 ALA A O 1
ATOM 1319 N N . ALA A 1 165 ? 14.056 -3.959 -14.585 1.00 92.56 165 ALA A N 1
ATOM 1320 C CA . ALA A 1 165 ? 14.268 -2.919 -13.574 1.00 92.56 165 ALA A CA 1
ATOM 1321 C C . ALA A 1 165 ? 14.918 -1.665 -14.170 1.00 92.56 165 ALA A C 1
ATOM 1323 O O . ALA A 1 165 ? 14.425 -0.550 -13.987 1.00 92.56 165 ALA A O 1
ATOM 1324 N N . LYS A 1 166 ? 16.017 -1.846 -14.923 1.00 93.31 166 LYS A N 1
ATOM 1325 C CA . LYS A 1 166 ? 16.742 -0.757 -15.594 1.00 93.31 166 LYS A CA 1
ATOM 1326 C C . LYS A 1 166 ? 15.828 -0.003 -16.554 1.00 93.31 166 LYS A C 1
ATOM 1328 O O . LYS A 1 166 ? 15.880 1.224 -16.609 1.00 93.31 166 LYS A O 1
ATOM 1333 N N . GLU A 1 167 ? 15.007 -0.721 -17.315 1.00 94.62 167 GLU A N 1
ATOM 1334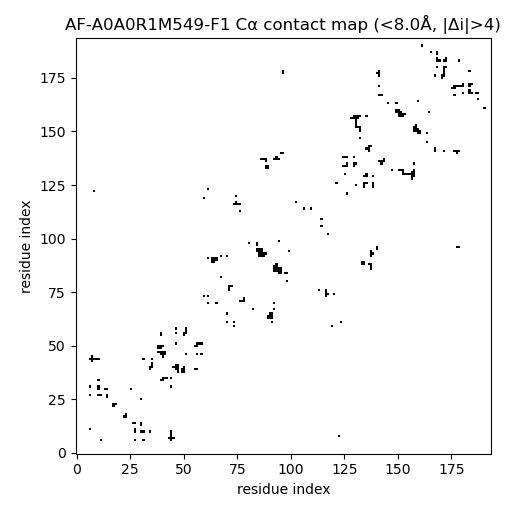 C CA . GLU A 1 167 ? 14.046 -0.106 -18.227 1.00 94.62 167 GLU A CA 1
ATOM 1335 C C . GLU A 1 167 ? 12.992 0.718 -17.475 1.00 94.62 167 GLU A C 1
ATOM 1337 O O . GLU A 1 167 ? 12.752 1.864 -17.856 1.00 94.62 167 GLU A O 1
ATOM 1342 N N . GLN A 1 168 ? 12.421 0.199 -16.381 1.00 94.50 168 GLN A N 1
ATOM 1343 C CA . GLN A 1 168 ? 11.426 0.948 -15.603 1.00 94.50 168 GLN A CA 1
ATOM 1344 C C . GLN A 1 168 ? 12.033 2.202 -14.979 1.00 94.50 168 GLN A C 1
ATOM 1346 O O . GLN A 1 168 ? 11.454 3.278 -15.103 1.00 94.50 168 GLN A O 1
ATOM 1351 N N . CYS A 1 169 ? 13.235 2.111 -14.404 1.00 93.81 169 CYS A N 1
ATOM 1352 C CA . CYS A 1 169 ? 13.916 3.276 -13.836 1.00 93.81 169 CYS A CA 1
ATOM 1353 C C . CYS A 1 169 ? 14.151 4.367 -14.892 1.00 93.81 169 CYS A C 1
ATOM 1355 O O . CYS A 1 169 ? 13.905 5.543 -14.635 1.00 93.81 169 CYS A O 1
ATOM 1357 N N . LYS A 1 170 ? 14.565 3.994 -16.113 1.00 94.44 170 LYS A N 1
ATOM 1358 C CA . LYS A 1 170 ? 14.718 4.951 -17.225 1.00 94.44 170 LYS A CA 1
ATOM 1359 C C . LYS A 1 170 ? 13.391 5.612 -17.595 1.00 94.44 170 LYS A C 1
ATOM 1361 O O . LYS A 1 170 ? 13.361 6.823 -17.807 1.00 94.44 170 LYS A O 1
ATOM 1366 N N . LYS A 1 171 ? 12.303 4.838 -17.650 1.00 94.88 171 LYS A N 1
ATOM 1367 C CA . LYS A 1 171 ? 10.961 5.356 -17.943 1.00 94.88 171 LYS A CA 1
ATOM 1368 C C . LYS A 1 171 ? 10.490 6.341 -16.874 1.00 94.88 171 LYS A C 1
ATOM 1370 O O . LYS A 1 171 ? 10.010 7.410 -17.246 1.00 94.88 171 LYS A O 1
ATOM 1375 N N . VAL A 1 172 ? 10.707 6.038 -15.591 1.00 92.38 172 VAL A N 1
ATOM 1376 C CA . VAL A 1 172 ? 10.427 6.955 -14.468 1.00 92.38 172 VAL A CA 1
ATOM 1377 C C . VAL A 1 172 ? 11.225 8.252 -14.614 1.00 92.38 172 VAL A C 1
ATOM 1379 O O . VAL A 1 172 ? 10.645 9.332 -14.626 1.00 92.38 172 VAL A O 1
ATOM 1382 N N . ILE A 1 173 ? 12.539 8.161 -14.846 1.00 94.75 173 ILE A N 1
ATOM 1383 C CA . ILE A 1 173 ? 13.408 9.340 -15.026 1.00 94.75 173 ILE A CA 1
ATOM 1384 C C . ILE A 1 173 ? 12.965 10.203 -16.218 1.00 94.75 173 ILE A C 1
ATOM 1386 O O . ILE A 1 173 ? 13.037 11.427 -16.154 1.00 94.75 173 ILE A O 1
ATOM 1390 N N . SER A 1 174 ? 12.497 9.586 -17.307 1.00 95.19 174 SER A N 1
ATOM 1391 C CA . SER A 1 174 ? 11.987 10.307 -18.483 1.00 95.19 174 SER A CA 1
ATOM 1392 C C . SER A 1 174 ? 10.547 10.825 -18.349 1.00 95.19 174 SER A C 1
ATOM 1394 O O . SER A 1 174 ? 10.043 11.439 -19.287 1.00 95.19 174 SER A O 1
ATOM 1396 N N . GLY A 1 175 ? 9.865 10.555 -17.229 1.00 90.94 175 GLY A N 1
ATOM 1397 C CA . GLY A 1 175 ? 8.462 10.924 -17.008 1.00 90.94 175 GLY A CA 1
ATOM 1398 C C . GLY A 1 175 ? 7.442 10.088 -17.793 1.00 90.94 175 GLY A C 1
ATOM 1399 O O . GLY A 1 175 ? 6.275 10.461 -17.877 1.00 90.94 175 GLY A O 1
ATOM 1400 N N . GLN A 1 176 ? 7.858 8.962 -18.380 1.00 91.44 176 GLN A N 1
ATOM 1401 C CA . GLN A 1 176 ? 6.965 8.028 -19.079 1.00 91.44 176 GLN A CA 1
ATOM 1402 C C . GLN A 1 17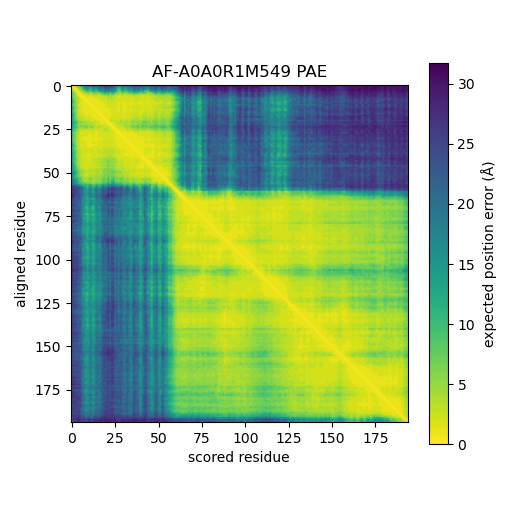6 ? 6.179 7.137 -18.112 1.00 91.44 176 GLN A C 1
ATOM 1404 O O . GLN A 1 176 ? 5.113 6.635 -18.467 1.00 91.44 176 GLN A O 1
ATOM 1409 N N . LEU A 1 177 ? 6.715 6.927 -16.909 1.00 89.31 177 LEU A N 1
ATOM 1410 C CA . LEU A 1 177 ? 6.048 6.245 -15.808 1.00 89.31 177 LEU A CA 1
ATOM 1411 C C . LEU A 1 177 ? 6.086 7.125 -14.557 1.00 89.31 177 LEU A C 1
ATOM 1413 O O . LEU A 1 177 ? 7.050 7.871 -14.377 1.00 89.31 177 LEU A O 1
ATOM 1417 N N . PRO A 1 178 ? 5.067 7.035 -13.691 1.00 83.50 178 PRO A N 1
ATOM 1418 C CA . PRO A 1 178 ? 5.117 7.650 -12.372 1.00 83.50 178 PRO A CA 1
ATOM 1419 C C . PRO A 1 178 ? 6.153 6.950 -11.476 1.00 83.50 178 PRO A C 1
ATOM 1421 O O . PRO A 1 178 ? 6.432 5.760 -11.648 1.00 83.50 178 PRO A O 1
ATOM 1424 N N . GLY A 1 179 ? 6.717 7.690 -10.520 1.00 82.75 179 GLY A N 1
ATOM 1425 C CA . GLY A 1 179 ? 7.661 7.173 -9.527 1.00 82.75 179 GLY A CA 1
ATOM 1426 C C . GLY A 1 179 ? 8.649 8.229 -9.025 1.00 82.75 179 GLY A C 1
ATOM 1427 O O . GLY A 1 179 ? 8.727 9.334 -9.563 1.00 82.75 179 GLY A O 1
ATOM 1428 N N . ASP A 1 180 ? 9.423 7.869 -8.002 1.00 86.75 180 ASP A N 1
ATOM 1429 C CA . ASP A 1 180 ? 10.489 8.711 -7.454 1.00 86.75 180 ASP A CA 1
ATOM 1430 C C . ASP A 1 180 ? 11.719 8.697 -8.381 1.00 86.75 180 ASP A C 1
ATOM 1432 O O . ASP A 1 180 ? 12.370 7.667 -8.593 1.00 86.75 180 ASP A O 1
ATOM 1436 N N . ILE A 1 181 ? 12.028 9.865 -8.951 1.00 91.56 181 ILE A N 1
ATOM 1437 C CA . ILE A 1 181 ? 13.136 10.056 -9.893 1.00 91.56 181 ILE A CA 1
ATOM 1438 C C . ILE A 1 181 ? 14.496 9.847 -9.216 1.00 91.56 181 ILE A C 1
ATOM 1440 O O . ILE A 1 181 ? 15.395 9.282 -9.844 1.00 91.56 181 ILE A O 1
ATOM 1444 N N . GLU A 1 182 ? 14.677 10.298 -7.974 1.00 93.12 182 GLU A N 1
ATOM 1445 C CA . GLU A 1 182 ? 15.957 10.163 -7.273 1.00 93.12 182 GLU A CA 1
ATOM 1446 C C . GLU A 1 182 ? 16.189 8.710 -6.863 1.00 93.12 182 GLU A C 1
ATOM 1448 O O . GLU A 1 182 ? 17.247 8.155 -7.170 1.00 93.12 182 GLU A O 1
ATOM 1453 N N . ALA A 1 183 ? 15.165 8.035 -6.333 1.00 89.94 183 ALA A N 1
ATOM 1454 C CA . ALA A 1 183 ? 15.243 6.602 -6.053 1.00 89.94 183 ALA A CA 1
ATOM 1455 C C . ALA A 1 183 ? 15.571 5.787 -7.321 1.00 89.94 183 ALA A C 1
ATOM 1457 O O . ALA A 1 183 ? 16.426 4.897 -7.300 1.00 89.94 183 ALA A O 1
ATOM 1458 N N . ALA A 1 184 ? 14.954 6.118 -8.463 1.00 91.69 184 ALA A N 1
ATOM 1459 C CA . ALA A 1 184 ? 15.241 5.462 -9.739 1.00 91.69 184 ALA A CA 1
ATOM 1460 C C . ALA A 1 184 ? 16.696 5.673 -10.203 1.00 91.69 184 ALA A C 1
ATOM 1462 O O . ALA A 1 184 ? 17.319 4.744 -10.730 1.00 91.69 184 ALA A O 1
ATOM 1463 N N . LYS A 1 185 ? 17.268 6.869 -10.001 1.00 93.44 185 LYS A N 1
ATOM 1464 C CA . LYS A 1 185 ? 18.684 7.146 -10.302 1.00 93.44 185 LYS A CA 1
ATOM 1465 C C . LYS A 1 185 ? 19.619 6.349 -9.398 1.00 93.44 185 LYS A C 1
ATOM 1467 O O . LYS A 1 185 ? 20.567 5.753 -9.908 1.00 93.44 185 LYS A O 1
ATOM 1472 N N . GLU A 1 186 ? 19.345 6.302 -8.095 1.00 92.81 186 GLU A N 1
ATOM 1473 C CA . GLU A 1 186 ? 20.139 5.527 -7.135 1.00 92.81 186 GLU A CA 1
ATOM 1474 C C . GLU A 1 186 ? 20.149 4.033 -7.477 1.00 92.81 186 GLU A C 1
ATOM 1476 O O . GLU A 1 186 ? 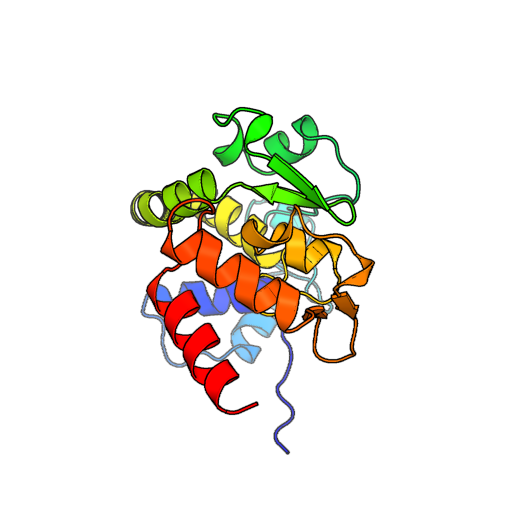21.198 3.386 -7.443 1.00 92.81 186 GLU A O 1
ATOM 1481 N N . ILE A 1 187 ? 18.993 3.478 -7.853 1.00 89.25 187 ILE A N 1
ATOM 1482 C CA . ILE A 1 187 ? 18.877 2.085 -8.299 1.00 89.25 187 ILE A CA 1
ATOM 1483 C C . ILE A 1 187 ? 19.726 1.845 -9.556 1.00 89.25 187 ILE A C 1
ATOM 1485 O O . ILE A 1 187 ? 20.495 0.882 -9.610 1.00 89.25 187 ILE A O 1
ATOM 1489 N N . LEU A 1 188 ? 19.639 2.725 -10.561 1.00 91.19 188 LEU A N 1
ATOM 1490 C CA . LEU A 1 188 ? 20.453 2.602 -11.774 1.00 91.19 188 LEU A CA 1
ATOM 1491 C C . LEU A 1 188 ? 21.954 2.691 -11.494 1.00 91.19 188 LEU A C 1
ATOM 1493 O O . LEU A 1 188 ? 22.725 2.001 -12.162 1.00 91.19 188 LEU A O 1
ATOM 1497 N N . ASP A 1 189 ? 22.368 3.520 -10.537 1.00 91.19 189 ASP A N 1
ATOM 1498 C CA . ASP A 1 189 ? 23.770 3.648 -10.150 1.00 91.19 189 ASP A CA 1
ATOM 1499 C C . ASP A 1 189 ? 24.294 2.369 -9.486 1.00 91.19 189 ASP A C 1
ATOM 1501 O O . ASP A 1 189 ? 25.347 1.861 -9.875 1.00 91.19 189 ASP A O 1
ATOM 1505 N N . LYS A 1 190 ? 23.499 1.757 -8.597 1.00 86.69 190 LYS A N 1
ATOM 1506 C CA . LYS A 1 190 ? 23.813 0.450 -7.991 1.00 86.69 190 LYS A CA 1
ATOM 1507 C C . LYS A 1 190 ? 24.028 -0.636 -9.046 1.00 86.69 190 LYS A C 1
ATOM 1509 O O . LYS A 1 190 ? 24.910 -1.476 -8.885 1.00 86.69 190 LYS A O 1
ATOM 1514 N N . PHE A 1 191 ? 23.284 -0.598 -10.152 1.00 83.19 191 PHE A N 1
ATOM 1515 C CA . PHE A 1 191 ? 23.438 -1.558 -11.244 1.00 83.19 191 PHE A CA 1
ATOM 1516 C C . PHE A 1 191 ? 24.616 -1.304 -12.196 1.00 83.19 191 PHE A C 1
ATOM 1518 O O . PHE A 1 191 ? 24.781 -2.077 -13.141 1.00 83.19 191 PHE A O 1
ATOM 1525 N N . LYS A 1 192 ? 25.402 -0.232 -12.026 1.00 76.25 192 LYS A N 1
ATOM 1526 C CA . LYS A 1 192 ? 26.646 -0.036 -12.798 1.00 76.25 192 LYS A CA 1
ATOM 1527 C C . LYS A 1 192 ? 27.777 -0.947 -12.317 1.00 76.25 192 LYS A C 1
ATOM 1529 O O . LYS A 1 192 ? 28.743 -1.137 -13.046 1.00 76.25 192 LYS A O 1
ATOM 1534 N N . ASN A 1 193 ? 27.640 -1.497 -11.111 1.00 63.91 193 ASN A N 1
ATOM 1535 C CA . ASN A 1 193 ? 28.641 -2.337 -10.454 1.00 63.91 193 ASN A CA 1
ATOM 1536 C C . ASN A 1 193 ? 28.371 -3.850 -10.610 1.00 63.91 193 ASN A C 1
ATOM 1538 O O . ASN A 1 193 ? 29.047 -4.646 -9.962 1.00 63.91 193 ASN A O 1
ATOM 1542 N N . TYR A 1 194 ? 27.399 -4.229 -11.450 1.00 59.25 194 TYR A N 1
ATOM 1543 C CA . TYR A 1 194 ? 27.018 -5.604 -11.802 1.00 59.25 194 TYR A CA 1
ATOM 1544 C C . TYR A 1 194 ? 26.996 -5.760 -13.323 1.00 59.25 194 TYR A C 1
ATOM 1546 O O . TYR A 1 194 ? 27.465 -6.810 -13.807 1.00 59.25 194 TYR A O 1
#

Mean predicted aligned error: 11.29 Å

Secondary structure (DSSP, 8-state):
-----PPPHHHHHHHHHHHHTT--S--HHHHHHHHHHTTSB-TTSPBPHHHHHTTSS----PPTT--HHHHHHH-GGGTTS-GGGEEEETTEEEE-HHHHHHHHHHHTT--HHHHHHHHHHHHTS-SSS--SHHHHHHH-GGGTTS-GGGEEEETTEEEE-HHHHHHHHHHHHTTSS-S-HHHHHHHHHHGGG-

Solvent-accessible surface area (backbone atoms only — not comparable to full-atom values): 11466 Å² total; per-residue (Å²): 134,84,83,78,84,85,70,40,68,65,38,55,52,51,47,52,53,41,46,75,71,69,54,73,96,76,54,65,69,57,46,41,52,50,34,40,74,71,41,41,20,43,98,84,50,46,72,26,72,64,15,44,77,69,64,77,40,79,86,80,72,82,60,76,61,59,51,73,70,58,51,32,68,74,33,60,89,54,57,85,58,62,74,88,48,50,49,75,33,86,43,40,83,25,64,34,66,74,52,52,58,48,46,67,70,38,53,84,75,46,52,74,69,56,46,50,44,52,51,56,54,52,73,75,44,55,70,92,62,23,58,38,70,38,46,40,28,38,68,36,67,63,48,59,86,56,65,70,88,46,48,45,74,48,98,90,20,56,46,64,40,67,69,60,51,51,52,44,29,51,32,24,62,72,66,77,32,74,70,63,46,65,62,29,49,54,54,52,55,63,57,74,83,110

Organism: NCBI:txid1423731